Protein AF-R7J1H2-F1 (afdb_monomer_lite)

Structure (mmCIF, N/CA/C/O backbone):
data_AF-R7J1H2-F1
#
_entry.id   AF-R7J1H2-F1
#
loop_
_atom_site.group_PDB
_atom_site.id
_atom_site.type_symbol
_atom_site.label_atom_id
_atom_site.label_alt_id
_atom_site.label_comp_id
_atom_site.label_asym_id
_atom_site.label_entity_id
_atom_site.label_seq_id
_atom_site.pdbx_PDB_ins_code
_atom_site.Cartn_x
_atom_site.Cartn_y
_atom_site.Cartn_z
_atom_site.occupancy
_atom_site.B_iso_or_equiv
_atom_site.auth_seq_id
_atom_site.auth_comp_id
_atom_site.auth_asym_id
_atom_site.auth_atom_id
_atom_site.pdbx_PDB_model_num
ATOM 1 N N . MET A 1 1 ? 24.295 -11.302 -12.442 1.00 68.94 1 MET A N 1
ATOM 2 C CA . MET A 1 1 ? 23.124 -10.658 -11.834 1.00 68.94 1 MET A CA 1
ATOM 3 C C . MET A 1 1 ? 22.981 -9.308 -12.504 1.00 68.94 1 MET A C 1
ATOM 5 O O . MET A 1 1 ? 23.974 -8.588 -12.534 1.00 68.94 1 MET A O 1
ATOM 9 N N . THR A 1 2 ? 21.852 -9.037 -13.149 1.00 89.00 2 THR A N 1
ATOM 10 C CA . THR A 1 2 ? 21.584 -7.771 -13.850 1.00 89.00 2 THR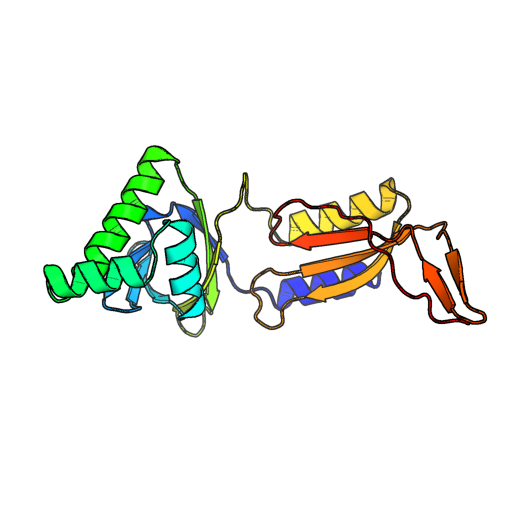 A CA 1
ATOM 11 C C . THR A 1 2 ? 21.285 -6.650 -12.849 1.00 89.00 2 THR A C 1
ATOM 13 O O . THR A 1 2 ? 20.946 -6.919 -11.694 1.00 89.00 2 THR A O 1
ATOM 16 N N . ASP A 1 3 ? 21.379 -5.388 -13.275 1.00 91.88 3 ASP A N 1
ATOM 17 C CA . ASP A 1 3 ? 21.033 -4.241 -12.418 1.00 91.88 3 ASP A CA 1
ATOM 18 C C . ASP A 1 3 ? 19.571 -4.290 -11.958 1.00 91.88 3 ASP A C 1
ATOM 20 O O . ASP A 1 3 ? 19.261 -3.967 -10.808 1.00 91.88 3 ASP A O 1
ATOM 24 N N . PHE A 1 4 ? 18.684 -4.783 -12.826 1.00 93.69 4 PHE A N 1
ATOM 25 C CA . PHE A 1 4 ? 17.293 -5.049 -12.482 1.00 93.69 4 PHE A CA 1
ATOM 26 C C . PHE A 1 4 ? 17.170 -6.078 -11.351 1.00 93.69 4 PHE A C 1
ATOM 28 O O . PHE A 1 4 ? 16.481 -5.821 -10.366 1.00 93.69 4 PHE A O 1
ATOM 35 N N . GLU A 1 5 ? 17.864 -7.218 -11.449 1.00 94.00 5 GLU A N 1
ATOM 36 C CA . GLU A 1 5 ? 17.838 -8.266 -10.419 1.00 94.00 5 GLU A CA 1
ATOM 37 C C . GLU A 1 5 ? 18.369 -7.759 -9.070 1.00 94.00 5 GLU A C 1
ATOM 39 O O . GLU A 1 5 ? 17.803 -8.088 -8.024 1.00 94.00 5 GLU A O 1
ATOM 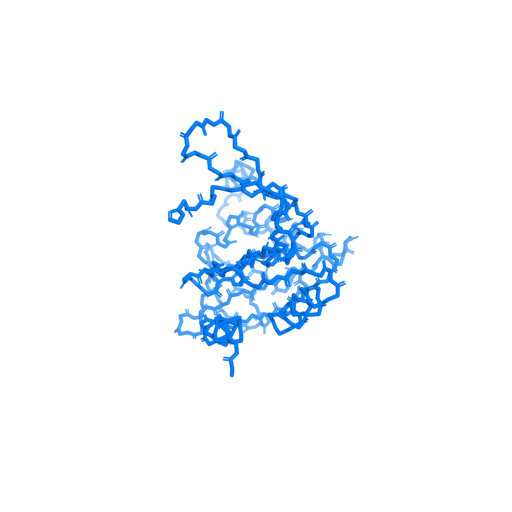44 N N . ILE A 1 6 ? 19.414 -6.921 -9.085 1.00 93.62 6 ILE A N 1
ATOM 45 C CA . ILE A 1 6 ? 19.959 -6.278 -7.880 1.00 93.62 6 ILE A CA 1
ATOM 46 C C . ILE A 1 6 ? 18.904 -5.384 -7.222 1.00 93.62 6 ILE A C 1
ATOM 48 O O . ILE A 1 6 ? 18.654 -5.515 -6.021 1.00 93.62 6 ILE A O 1
ATOM 52 N N . GLN A 1 7 ? 18.264 -4.492 -7.983 1.00 92.94 7 GLN A N 1
ATOM 53 C CA . GLN A 1 7 ? 17.275 -3.562 -7.429 1.00 92.94 7 GLN A CA 1
ATOM 54 C C . GLN A 1 7 ? 15.991 -4.281 -6.991 1.00 92.94 7 GLN A C 1
ATOM 56 O O . GLN A 1 7 ? 15.455 -3.980 -5.924 1.00 92.94 7 GLN A O 1
ATOM 61 N N . ALA A 1 8 ? 15.552 -5.299 -7.735 1.00 92.38 8 ALA A N 1
ATOM 62 C CA . ALA A 1 8 ? 14.432 -6.149 -7.345 1.00 92.38 8 ALA A CA 1
ATOM 63 C C . ALA A 1 8 ? 14.710 -6.870 -6.016 1.00 92.38 8 ALA A C 1
ATOM 65 O O . ALA A 1 8 ? 13.855 -6.890 -5.129 1.00 92.38 8 ALA A O 1
ATOM 66 N N . GLN A 1 9 ? 15.918 -7.414 -5.829 1.00 92.12 9 GLN A N 1
ATOM 67 C CA . GLN A 1 9 ? 16.305 -8.054 -4.571 1.00 92.12 9 GLN A CA 1
ATOM 68 C C . GLN A 1 9 ? 16.317 -7.065 -3.397 1.00 92.12 9 GLN A C 1
ATOM 70 O O . GLN A 1 9 ? 15.761 -7.357 -2.338 1.00 92.12 9 GLN A O 1
ATOM 75 N N . GLN A 1 10 ? 16.870 -5.867 -3.591 1.00 90.69 10 GLN A N 1
ATOM 76 C CA . GLN A 1 10 ? 16.860 -4.823 -2.561 1.00 90.69 10 GLN A CA 1
ATOM 77 C C . GLN A 1 10 ? 15.434 -4.396 -2.183 1.00 90.69 10 GLN A C 1
ATOM 79 O O . GLN A 1 10 ? 15.138 -4.198 -1.003 1.00 90.69 10 GLN A O 1
ATOM 84 N N . ALA A 1 11 ? 14.532 -4.280 -3.161 1.00 89.56 11 ALA A N 1
ATOM 85 C CA . ALA A 1 11 ? 13.130 -3.959 -2.914 1.00 89.56 11 ALA A CA 1
ATOM 86 C C . ALA A 1 11 ? 12.423 -5.061 -2.106 1.00 89.56 11 ALA A C 1
ATOM 88 O O . ALA A 1 11 ? 11.674 -4.756 -1.172 1.00 89.56 11 ALA A O 1
ATOM 89 N N . ARG A 1 12 ? 12.697 -6.340 -2.402 1.00 88.75 12 ARG A N 1
ATOM 90 C CA . ARG A 1 12 ? 12.170 -7.483 -1.633 1.00 88.75 12 ARG A CA 1
ATOM 91 C C . ARG A 1 12 ? 12.605 -7.431 -0.172 1.00 88.75 12 ARG A C 1
ATOM 93 O O . ARG A 1 12 ? 11.771 -7.562 0.716 1.00 88.75 12 ARG A O 1
ATOM 100 N N . GLU A 1 13 ? 13.885 -7.178 0.086 1.00 89.25 13 GLU A N 1
ATOM 101 C CA . GLU A 1 13 ? 14.438 -7.136 1.448 1.00 89.25 13 GLU A CA 1
ATOM 102 C C . GLU A 1 13 ? 13.879 -5.986 2.294 1.00 89.25 13 GLU A C 1
ATOM 104 O O . GLU A 1 13 ? 13.751 -6.109 3.512 1.00 89.25 13 GLU A O 1
ATOM 109 N N . ARG A 1 14 ? 13.524 -4.866 1.657 1.00 88.06 14 ARG A N 1
ATOM 110 C CA . ARG A 1 14 ? 12.936 -3.694 2.328 1.00 88.06 14 ARG A CA 1
ATOM 111 C C . ARG A 1 14 ? 11.428 -3.796 2.523 1.00 88.06 14 ARG A C 1
ATOM 113 O O . ARG A 1 14 ? 10.841 -2.967 3.219 1.00 88.06 14 ARG A O 1
ATOM 120 N N . THR A 1 15 ? 10.789 -4.765 1.881 1.00 87.94 15 THR A N 1
ATOM 121 C CA . THR A 1 15 ? 9.337 -4.873 1.886 1.00 87.94 15 THR A CA 1
ATOM 122 C C . THR A 1 15 ? 8.824 -5.290 3.249 1.00 87.94 15 THR A C 1
ATOM 124 O O . THR A 1 15 ? 9.275 -6.269 3.842 1.00 87.94 15 THR A O 1
ATOM 127 N N . LEU A 1 16 ? 7.832 -4.549 3.738 1.00 90.56 16 LEU A N 1
ATOM 128 C CA . LEU A 1 16 ? 7.183 -4.889 4.988 1.00 90.56 16 LEU A CA 1
ATOM 129 C C . LEU A 1 16 ? 6.242 -6.094 4.821 1.00 90.56 16 LEU A C 1
ATOM 131 O O . LEU A 1 16 ? 5.654 -6.296 3.748 1.00 90.56 16 LEU A O 1
ATOM 135 N N . PRO A 1 17 ? 6.054 -6.885 5.894 1.00 91.19 17 PRO A N 1
ATOM 136 C CA . PRO A 1 17 ? 5.034 -7.918 5.940 1.00 91.19 17 PRO A CA 1
ATOM 137 C C . PRO A 1 17 ? 3.672 -7.375 5.519 1.00 91.19 17 PRO A C 1
ATOM 139 O O . PRO A 1 17 ? 3.234 -6.310 5.963 1.00 91.19 17 PRO A O 1
ATOM 142 N N . HIS A 1 18 ? 2.990 -8.136 4.674 1.00 91.00 18 HIS A N 1
ATOM 143 C CA . HIS A 1 18 ? 1.686 -7.765 4.159 1.00 91.00 18 HIS A CA 1
ATOM 144 C C . HIS A 1 18 ? 0.782 -8.982 4.018 1.00 91.00 18 HIS A C 1
ATOM 146 O O . HIS A 1 18 ? 1.245 -10.119 3.908 1.00 91.00 18 HIS A O 1
ATOM 152 N N . LYS A 1 19 ? -0.528 -8.740 4.053 1.00 90.50 19 LYS A N 1
ATOM 153 C CA . LYS A 1 19 ? -1.540 -9.789 3.943 1.00 90.50 19 LYS A CA 1
ATOM 154 C C . LYS A 1 19 ? -2.802 -9.241 3.294 1.00 90.50 19 LYS A C 1
ATOM 156 O O . LYS A 1 19 ? -3.237 -8.139 3.620 1.00 90.50 19 LYS A O 1
ATOM 161 N N . THR A 1 20 ? -3.408 -10.038 2.423 1.00 91.38 20 THR A N 1
ATOM 162 C CA . THR A 1 20 ? -4.752 -9.778 1.904 1.00 91.38 20 THR A CA 1
ATOM 163 C C . THR A 1 20 ? -5.789 -10.282 2.903 1.00 91.38 20 THR A C 1
ATOM 165 O O . THR A 1 20 ? -5.709 -11.421 3.370 1.00 91.38 20 THR A O 1
ATOM 168 N N . ILE A 1 21 ? -6.750 -9.433 3.253 1.00 92.81 21 ILE A N 1
ATOM 1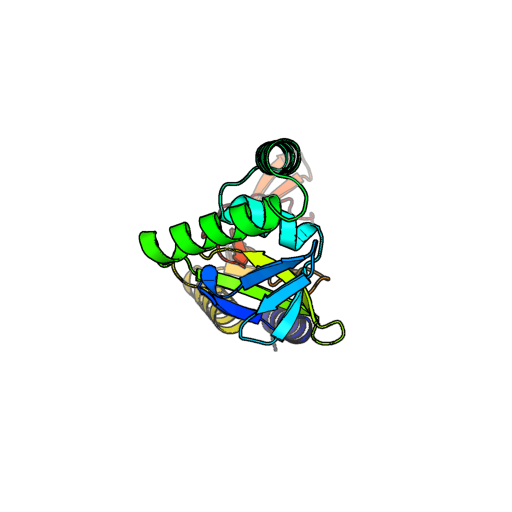69 C CA . ILE A 1 21 ? -7.852 -9.740 4.169 1.00 92.81 21 ILE A CA 1
ATOM 170 C C . ILE A 1 21 ? -9.164 -9.210 3.590 1.00 92.81 21 ILE A C 1
ATOM 172 O O . ILE A 1 21 ? -9.162 -8.262 2.805 1.00 92.81 21 ILE A O 1
ATOM 176 N N . THR A 1 22 ? -10.294 -9.769 4.017 1.00 92.12 22 THR A N 1
ATOM 177 C CA . THR A 1 22 ? -11.587 -9.114 3.799 1.00 92.12 22 THR A CA 1
ATOM 178 C C . THR A 1 22 ? -11.700 -7.907 4.730 1.00 92.12 22 THR A C 1
ATOM 180 O O . THR A 1 22 ? -11.221 -7.929 5.866 1.00 92.12 22 THR A O 1
ATOM 183 N N . LEU A 1 23 ? -12.292 -6.826 4.231 1.00 91.12 23 LEU A N 1
ATOM 184 C CA . LEU A 1 23 ? -12.313 -5.522 4.898 1.00 91.12 23 LEU A CA 1
ATOM 185 C C . LEU A 1 23 ? -12.963 -5.546 6.299 1.00 91.12 23 LEU A C 1
ATOM 187 O O . LEU A 1 23 ? -12.538 -4.822 7.193 1.00 91.12 23 LEU A O 1
ATOM 191 N N . ASP A 1 24 ? -13.949 -6.412 6.514 1.00 90.81 24 ASP A N 1
ATOM 192 C CA . ASP A 1 24 ? -14.675 -6.619 7.774 1.00 90.81 24 ASP A CA 1
ATOM 193 C C . ASP A 1 24 ? -13.825 -7.234 8.892 1.00 90.81 24 ASP A C 1
ATOM 195 O O . ASP A 1 24 ? -14.195 -7.134 10.063 1.00 90.81 24 ASP A O 1
ATOM 199 N N . ARG A 1 25 ? -12.678 -7.834 8.551 1.00 94.12 25 ARG A N 1
ATOM 200 C CA . ARG A 1 25 ? -11.736 -8.391 9.534 1.00 94.12 25 ARG A CA 1
ATOM 201 C C . ARG A 1 25 ? -10.936 -7.318 10.258 1.00 94.12 25 ARG A C 1
ATOM 203 O O . ARG A 1 25 ? -10.318 -7.630 11.266 1.00 94.12 25 ARG A O 1
ATOM 210 N N . LEU A 1 26 ? -10.933 -6.084 9.751 1.00 94.81 26 LEU A N 1
ATOM 211 C CA . LEU A 1 26 ? -10.268 -4.948 10.375 1.00 94.81 26 LEU A CA 1
ATOM 212 C C . LEU A 1 26 ? -11.306 -4.076 11.090 1.00 94.81 26 LEU A C 1
ATOM 214 O O . LEU A 1 26 ? -11.952 -3.224 10.477 1.00 94.81 26 LEU A O 1
ATOM 218 N N . ARG A 1 27 ? -11.472 -4.288 12.396 1.00 94.56 27 ARG A N 1
ATOM 219 C CA . ARG A 1 27 ? -12.512 -3.633 13.198 1.00 94.56 27 ARG A CA 1
ATOM 220 C C . ARG A 1 27 ? -11.926 -2.594 14.134 1.00 94.56 27 ARG A C 1
ATOM 222 O O . ARG A 1 27 ? -11.064 -2.912 14.940 1.00 94.56 27 ARG A O 1
ATOM 229 N N . GLN A 1 28 ? -12.433 -1.371 14.093 1.00 95.06 28 GLN A N 1
ATOM 230 C CA . GLN A 1 28 ? -12.030 -0.331 15.034 1.00 95.06 28 GLN A CA 1
ATOM 231 C C . GLN A 1 28 ? -12.552 -0.666 16.437 1.00 95.06 28 GLN A C 1
ATOM 233 O O . GLN A 1 28 ? -13.750 -0.920 16.600 1.00 95.06 28 GLN A O 1
ATOM 238 N N . ILE A 1 29 ? -11.654 -0.660 17.423 1.00 92.88 29 ILE A N 1
ATOM 239 C CA . ILE A 1 29 ? -11.976 -0.791 18.850 1.00 92.88 29 ILE A CA 1
ATOM 240 C C . ILE A 1 29 ? -12.119 0.608 19.454 1.00 92.88 29 ILE A C 1
ATOM 242 O O . ILE A 1 29 ? -13.150 0.923 20.039 1.00 92.88 29 ILE A O 1
ATOM 246 N N . ASP A 1 30 ? -11.094 1.444 19.281 1.00 88.44 30 ASP A N 1
ATOM 247 C CA . ASP A 1 30 ? -11.022 2.810 19.809 1.00 88.44 30 ASP A CA 1
ATOM 248 C C . ASP A 1 30 ? -10.008 3.625 18.998 1.00 88.44 30 ASP A C 1
ATOM 250 O O . ASP A 1 30 ? -9.032 3.052 18.539 1.00 88.44 30 ASP A O 1
ATOM 254 N N . ASP A 1 31 ? -10.214 4.932 18.812 1.00 88.62 31 ASP A N 1
ATOM 255 C CA . ASP A 1 31 ? -9.345 5.853 18.050 1.00 88.62 31 ASP A CA 1
ATOM 256 C C . ASP A 1 31 ? -8.593 5.178 16.879 1.00 88.62 31 ASP A C 1
ATOM 258 O O . ASP A 1 31 ? -9.177 4.921 15.826 1.00 88.62 31 ASP A O 1
ATOM 262 N N . ARG A 1 32 ? -7.308 4.840 17.058 1.00 91.81 32 ARG A N 1
ATOM 263 C CA . ARG A 1 32 ? -6.469 4.154 16.059 1.00 91.81 32 ARG A CA 1
ATOM 264 C C . ARG A 1 32 ? -6.146 2.698 16.397 1.00 91.81 32 ARG A C 1
ATOM 266 O O . ARG A 1 32 ? -5.346 2.094 15.687 1.00 91.81 32 ARG A O 1
ATOM 273 N N . LEU A 1 33 ? -6.738 2.146 17.447 1.00 95.25 33 LEU A N 1
ATOM 274 C CA . LEU A 1 33 ? -6.670 0.748 17.852 1.00 95.25 33 LEU A CA 1
ATOM 275 C C . LEU A 1 33 ? -7.741 -0.077 17.127 1.00 95.25 33 LEU A C 1
ATOM 277 O O . LEU A 1 33 ? -8.932 0.246 17.139 1.00 95.25 33 LEU A O 1
ATOM 281 N N . PHE A 1 34 ? -7.301 -1.162 16.506 1.00 96.31 34 PHE A N 1
ATOM 282 C CA . PHE A 1 34 ? -8.123 -2.058 15.712 1.00 96.31 34 PHE A CA 1
ATOM 283 C C . PHE A 1 34 ? -7.888 -3.507 16.125 1.00 96.31 34 PHE A C 1
ATOM 285 O O . PHE A 1 34 ? -6.765 -3.896 16.427 1.00 96.31 34 PHE A O 1
ATOM 292 N N . ASP A 1 35 ? -8.948 -4.302 16.067 1.00 95.31 35 ASP A N 1
ATOM 293 C CA . ASP A 1 35 ? -8.880 -5.753 16.056 1.00 95.31 35 ASP A CA 1
ATOM 294 C C . ASP A 1 35 ? -8.661 -6.225 14.617 1.00 95.31 35 ASP A C 1
ATOM 296 O O . ASP A 1 35 ? -9.412 -5.856 13.705 1.00 95.31 35 ASP A O 1
ATOM 300 N N . LEU A 1 36 ? -7.634 -7.045 14.426 1.00 94.12 36 LEU A N 1
ATOM 301 C CA . LEU A 1 36 ? -7.400 -7.800 13.209 1.00 94.12 36 LEU A CA 1
ATOM 302 C C . LEU A 1 36 ? -7.270 -9.278 13.574 1.00 94.12 36 LEU A C 1
ATOM 304 O O . LEU A 1 36 ? -6.213 -9.720 14.016 1.00 94.12 36 LEU A O 1
ATOM 308 N N . ASP A 1 37 ? -8.335 -10.050 13.362 1.00 89.06 37 ASP A N 1
ATOM 309 C CA . ASP A 1 37 ? -8.371 -11.491 13.658 1.00 89.06 37 ASP A CA 1
ATOM 310 C C . ASP A 1 37 ? -8.065 -11.862 15.121 1.00 89.06 37 ASP A C 1
ATOM 312 O O . ASP A 1 37 ? -7.414 -12.876 15.386 1.00 89.06 37 ASP A O 1
ATOM 316 N N . GLY A 1 38 ? -8.516 -11.058 16.086 1.00 90.19 38 GLY A N 1
ATOM 317 C CA . GLY A 1 38 ? -8.198 -11.250 17.504 1.00 90.19 38 GLY A CA 1
ATOM 318 C C . GLY A 1 38 ? -6.838 -10.680 17.916 1.00 90.19 38 GLY A C 1
ATOM 319 O O . GLY A 1 38 ? -6.389 -10.935 19.035 1.00 90.19 38 GLY A O 1
ATOM 320 N N . MET A 1 39 ? -6.154 -9.957 17.023 1.00 91.75 39 MET A N 1
ATOM 321 C CA . MET A 1 39 ? -4.903 -9.265 17.313 1.00 91.75 39 MET A CA 1
ATOM 322 C C . MET A 1 39 ? -5.102 -7.753 17.303 1.00 91.75 39 MET A C 1
ATOM 324 O O . MET A 1 39 ? -5.430 -7.162 16.275 1.00 91.75 39 MET A O 1
ATOM 328 N N . ASP A 1 40 ? -4.772 -7.129 18.429 1.00 95.19 40 ASP A N 1
ATOM 329 C CA . ASP A 1 40 ? -4.724 -5.679 18.553 1.00 95.19 40 ASP A CA 1
ATOM 330 C C . ASP A 1 40 ? -3.597 -5.096 17.690 1.00 95.19 40 ASP A C 1
ATOM 332 O O . ASP A 1 40 ? -2.409 -5.404 17.867 1.00 95.19 40 ASP A O 1
ATOM 336 N N . VAL A 1 41 ? -3.978 -4.220 16.764 1.00 95.38 41 VAL A N 1
ATOM 337 C CA . VAL A 1 41 ? -3.085 -3.476 15.875 1.00 95.38 41 VAL A CA 1
ATOM 338 C C . VAL A 1 41 ? -3.409 -1.993 15.918 1.00 95.38 41 VAL A C 1
ATOM 340 O O . VAL A 1 41 ? -4.556 -1.585 16.079 1.00 95.38 41 VAL A O 1
ATOM 343 N N . THR A 1 42 ? -2.390 -1.156 15.750 1.00 96.81 42 THR A N 1
ATOM 344 C CA . THR A 1 42 ? -2.591 0.293 15.609 1.00 96.81 42 THR A CA 1
ATOM 345 C C . THR A 1 42 ? -2.536 0.690 14.141 1.00 96.81 42 THR A C 1
ATOM 347 O O . THR A 1 42 ? -1.725 0.157 13.391 1.00 96.81 42 THR A O 1
ATOM 350 N N . LEU A 1 43 ? -3.347 1.651 13.706 1.00 95.69 43 LEU A N 1
ATOM 351 C CA . LEU A 1 43 ? -3.211 2.267 12.385 1.00 95.69 43 LEU A CA 1
ATOM 352 C C . LEU A 1 43 ? -2.432 3.582 12.476 1.00 95.69 43 LEU A C 1
ATOM 354 O O . LEU A 1 43 ? -2.647 4.423 13.360 1.00 95.69 43 LEU A O 1
ATOM 358 N N . THR A 1 44 ? -1.536 3.807 11.516 1.00 95.00 44 THR A N 1
ATOM 359 C CA . THR A 1 44 ? -0.998 5.155 11.300 1.00 95.00 44 THR A CA 1
ATOM 360 C C . THR A 1 44 ? -2.114 6.090 10.816 1.00 95.00 44 THR A C 1
ATOM 362 O O . THR A 1 44 ? -3.092 5.630 10.221 1.00 95.00 44 THR A O 1
ATOM 365 N N . PRO A 1 45 ? -1.983 7.417 11.001 1.00 92.69 45 PRO A N 1
ATOM 366 C CA . PRO A 1 45 ? -2.946 8.368 10.445 1.00 92.69 45 PRO A CA 1
ATOM 367 C C . PRO A 1 45 ? -3.141 8.197 8.929 1.00 92.69 45 PRO A C 1
ATOM 369 O O . PRO A 1 45 ? -4.270 8.196 8.448 1.00 92.69 45 PRO A O 1
ATOM 372 N N . GLY A 1 46 ? -2.053 7.948 8.188 1.00 91.00 46 GLY A N 1
ATOM 373 C CA . GLY A 1 46 ? -2.113 7.696 6.747 1.00 91.00 46 GLY A CA 1
ATOM 374 C C . GLY A 1 46 ? -2.880 6.420 6.386 1.00 91.00 46 GLY A C 1
ATOM 375 O O . GLY A 1 46 ? -3.695 6.440 5.465 1.00 91.00 46 GLY A O 1
ATOM 376 N N . ALA A 1 47 ? -2.685 5.324 7.128 1.00 92.12 47 ALA A N 1
ATOM 377 C CA . ALA A 1 47 ? -3.464 4.100 6.937 1.00 92.12 47 ALA A CA 1
ATOM 378 C C . ALA A 1 47 ? -4.951 4.317 7.266 1.00 92.12 47 ALA A C 1
ATOM 380 O O . ALA A 1 47 ? -5.823 3.854 6.534 1.00 92.12 47 ALA A O 1
ATOM 381 N N . MET A 1 48 ? -5.249 5.080 8.319 1.00 92.50 48 MET A N 1
ATOM 382 C CA . MET A 1 48 ? -6.614 5.422 8.729 1.00 92.50 48 MET A CA 1
ATOM 383 C C . MET A 1 48 ? -7.361 6.249 7.670 1.00 92.50 48 MET A C 1
ATOM 385 O O . MET A 1 48 ? -8.548 6.021 7.418 1.00 92.50 48 MET A O 1
ATOM 389 N N . ASP A 1 49 ? -6.668 7.191 7.026 1.00 91.12 49 ASP A N 1
ATOM 390 C CA . ASP A 1 49 ? -7.211 7.989 5.922 1.00 91.12 49 ASP A CA 1
ATOM 391 C C . ASP A 1 49 ? -7.451 7.151 4.662 1.00 91.12 49 ASP A C 1
ATOM 393 O O . ASP A 1 49 ? -8.475 7.313 3.989 1.00 91.12 49 ASP A O 1
ATOM 397 N N . ARG A 1 50 ? -6.546 6.214 4.355 1.00 90.25 50 ARG A N 1
ATOM 398 C CA . ARG A 1 50 ? -6.756 5.256 3.264 1.00 90.25 50 ARG A CA 1
ATOM 399 C C . ARG A 1 50 ? -7.953 4.359 3.549 1.00 90.25 50 ARG A C 1
ATOM 401 O O . ARG A 1 50 ? -8.797 4.218 2.676 1.00 90.25 50 ARG A O 1
ATOM 408 N N . LEU A 1 51 ? -8.102 3.855 4.777 1.00 92.44 51 LEU A N 1
ATOM 409 C CA . LEU A 1 51 ? -9.270 3.057 5.170 1.00 92.44 51 LEU A CA 1
ATOM 410 C C . LEU A 1 51 ? -10.563 3.833 4.948 1.00 92.44 51 LEU A C 1
ATOM 412 O O . LEU A 1 51 ? -11.477 3.314 4.320 1.00 92.44 51 LEU A O 1
ATOM 416 N N . ASN A 1 52 ? -10.609 5.086 5.404 1.00 92.12 52 ASN A N 1
ATOM 417 C CA . ASN A 1 52 ? -11.735 5.994 5.180 1.00 92.12 52 ASN A CA 1
ATOM 418 C C . ASN A 1 52 ? -12.076 6.156 3.697 1.00 92.12 52 ASN A C 1
ATOM 420 O O . ASN A 1 52 ? -13.241 6.076 3.313 1.00 92.12 52 ASN A O 1
ATOM 424 N N . THR A 1 53 ? -11.053 6.342 2.866 1.00 90.25 53 THR A N 1
ATOM 425 C CA . THR A 1 53 ? -11.216 6.457 1.414 1.00 90.25 53 THR A CA 1
ATOM 426 C C . THR A 1 53 ? -11.788 5.168 0.829 1.00 90.25 53 THR A C 1
ATOM 428 O O . THR A 1 53 ? -12.745 5.214 0.059 1.00 90.25 53 THR A O 1
ATOM 431 N N . GLU A 1 54 ? -11.268 4.013 1.247 1.00 87.81 54 GLU A N 1
ATOM 432 C CA . GLU A 1 54 ? -11.731 2.712 0.771 1.00 87.81 54 GLU A CA 1
ATOM 433 C C . GLU A 1 54 ? -13.189 2.440 1.147 1.00 87.81 54 GLU A C 1
ATOM 435 O O . GLU A 1 54 ? -13.960 1.947 0.321 1.00 87.81 54 GLU A O 1
ATOM 440 N N . ILE A 1 55 ? -13.599 2.798 2.362 1.00 90.25 55 ILE A N 1
ATOM 441 C CA . ILE A 1 55 ? -14.981 2.617 2.824 1.00 90.25 55 ILE A CA 1
ATOM 442 C C . ILE A 1 55 ? -15.925 3.748 2.385 1.00 90.25 55 ILE A C 1
ATOM 444 O O . ILE A 1 55 ? -17.123 3.688 2.660 1.00 90.25 55 ILE A O 1
ATOM 448 N N . GLY A 1 56 ? -15.411 4.748 1.662 1.00 88.94 56 GLY A N 1
ATOM 449 C CA . GLY A 1 56 ? -16.191 5.857 1.114 1.00 88.94 56 GLY A CA 1
ATOM 450 C C . GLY A 1 56 ? -16.699 6.841 2.168 1.00 88.94 56 GLY A C 1
ATOM 451 O O . GLY A 1 56 ? -17.773 7.412 1.991 1.00 88.94 56 GLY A O 1
ATOM 452 N N . ILE A 1 57 ? -15.956 7.024 3.263 1.00 89.94 57 ILE A N 1
ATOM 453 C CA . ILE A 1 57 ? -16.316 7.929 4.356 1.00 89.94 57 ILE A CA 1
ATOM 454 C C . ILE A 1 57 ? -15.368 9.129 4.386 1.00 89.94 57 ILE A C 1
ATOM 456 O O . ILE A 1 57 ? -14.145 8.985 4.406 1.00 89.94 57 ILE A O 1
ATOM 460 N N . SER A 1 58 ? -15.927 10.334 4.462 1.00 88.62 58 SER A N 1
ATOM 461 C CA . SER A 1 58 ? -15.160 11.555 4.697 1.00 88.62 58 SER A CA 1
ATOM 462 C C . SER A 1 58 ? -14.964 11.830 6.193 1.00 88.62 58 SER A C 1
ATOM 464 O O . SER A 1 58 ? -15.772 11.457 7.047 1.00 88.62 58 SER A O 1
ATOM 466 N N . ARG A 1 59 ? -13.919 12.595 6.531 1.00 84.56 59 ARG A N 1
ATOM 467 C CA . ARG A 1 59 ? -13.715 13.086 7.906 1.00 84.56 59 ARG A CA 1
ATOM 468 C C . ARG A 1 59 ? -14.896 13.929 8.412 1.00 84.56 59 ARG A C 1
ATOM 470 O O . ARG A 1 59 ? -15.217 13.872 9.593 1.00 84.56 59 ARG A O 1
ATOM 477 N N . SER A 1 60 ? -15.565 14.687 7.534 1.00 86.94 60 SER A N 1
ATOM 478 C CA . SER A 1 60 ? -16.736 15.485 7.921 1.00 86.94 60 SER A CA 1
ATOM 479 C C . SER A 1 60 ? -17.917 14.610 8.337 1.00 86.94 60 SER A C 1
ATOM 481 O O . SER A 1 60 ? -18.561 14.918 9.336 1.00 86.94 60 SER A O 1
ATOM 483 N N . GLN A 1 61 ? -18.161 13.495 7.640 1.00 87.44 61 GLN A N 1
ATOM 484 C CA . GLN A 1 61 ? -19.203 12.535 8.011 1.00 87.44 61 GLN A CA 1
ATOM 485 C C . GLN A 1 61 ? -18.927 11.915 9.385 1.00 87.44 61 GLN A C 1
ATOM 487 O O . GLN A 1 61 ? -19.827 11.879 10.220 1.00 87.44 61 GLN A O 1
ATOM 492 N N . LEU A 1 62 ? -17.681 11.511 9.659 1.00 86.44 62 LEU A N 1
ATOM 493 C CA . LEU A 1 62 ? -17.296 10.974 10.973 1.00 86.44 62 LEU A CA 1
ATOM 494 C C . LEU A 1 62 ? -17.497 11.996 12.096 1.00 86.44 62 LEU A C 1
ATOM 496 O O . LEU A 1 62 ? -18.046 11.659 13.142 1.00 86.44 62 LEU A O 1
ATOM 500 N N . ASN A 1 63 ? -17.112 13.254 11.866 1.00 85.44 63 ASN A N 1
ATOM 501 C CA . ASN A 1 63 ? -17.288 14.317 12.855 1.00 85.44 63 ASN A CA 1
ATOM 502 C C . ASN A 1 63 ? -18.767 14.578 13.163 1.00 85.44 63 ASN A C 1
ATOM 504 O O . ASN A 1 63 ? -19.119 14.740 14.329 1.00 85.44 63 ASN A O 1
ATOM 508 N N . VAL A 1 64 ? -19.631 14.589 12.143 1.00 88.44 64 VAL A N 1
ATOM 509 C CA . VAL A 1 64 ? -21.083 14.747 12.330 1.00 88.44 64 VAL A CA 1
ATOM 510 C C . VAL A 1 64 ? -21.654 13.587 13.144 1.00 88.44 64 VAL A C 1
ATOM 512 O O . VAL A 1 64 ? -22.407 13.823 14.084 1.00 88.44 64 VAL A O 1
ATOM 515 N N . VAL A 1 65 ? -21.263 12.346 12.836 1.00 87.31 65 VAL A N 1
ATOM 516 C CA . VAL A 1 65 ? -21.699 11.159 13.590 1.00 87.31 65 VAL A CA 1
ATOM 517 C C . VAL A 1 65 ? -21.259 11.247 15.051 1.00 87.31 65 VAL A C 1
ATOM 519 O O . VAL A 1 65 ? -22.079 11.064 15.949 1.00 87.31 65 VAL A O 1
ATOM 522 N N . LYS A 1 66 ? -19.996 11.601 15.304 1.00 87.31 66 LYS A N 1
ATOM 523 C CA . LYS A 1 66 ? -19.473 11.768 16.664 1.00 87.31 66 LYS A CA 1
ATOM 524 C C . LYS A 1 66 ? -20.217 12.859 17.440 1.00 87.31 66 LYS A C 1
ATOM 526 O O . LYS A 1 66 ? -20.580 12.657 18.593 1.00 87.31 66 LYS A O 1
ATOM 531 N N . GLN A 1 67 ? -20.491 14.002 16.809 1.00 87.00 67 GLN A N 1
ATOM 532 C CA . GLN A 1 67 ? -21.235 15.101 17.438 1.00 87.00 67 GLN A CA 1
ATOM 533 C C . GLN A 1 67 ? -22.695 14.738 17.731 1.00 87.00 67 GLN A C 1
ATOM 535 O O . GLN A 1 67 ? -23.232 15.155 18.753 1.00 87.00 67 GLN A O 1
ATOM 540 N N . ALA A 1 68 ? -23.338 13.974 16.847 1.00 87.56 68 ALA A N 1
ATOM 541 C CA . ALA A 1 68 ? -24.745 13.613 16.983 1.00 87.56 68 ALA A CA 1
ATOM 542 C C . ALA A 1 68 ? -24.985 12.444 17.950 1.00 87.56 68 ALA A C 1
ATOM 544 O O . ALA A 1 68 ? -26.047 12.367 18.562 1.00 87.56 68 ALA A O 1
ATOM 545 N N . SER A 1 69 ? -24.037 11.510 18.055 1.00 85.62 69 SER A N 1
ATOM 546 C CA . SER A 1 69 ? -24.246 10.215 18.720 1.00 85.62 69 SER A CA 1
ATOM 547 C C . SER A 1 69 ? -23.270 9.925 19.863 1.00 85.62 69 SER A C 1
ATOM 549 O O . SER A 1 69 ? -23.396 8.885 20.506 1.00 85.62 69 SER A O 1
ATOM 551 N N . GLY A 1 70 ? -22.354 10.848 20.162 1.00 85.50 70 GLY A N 1
ATOM 552 C CA . GLY A 1 70 ? -21.413 10.736 21.273 1.00 85.50 70 GLY A CA 1
ATOM 553 C C . GLY A 1 70 ? -20.162 9.921 20.944 1.00 85.50 70 GLY A C 1
ATOM 554 O O . GLY A 1 70 ? -19.894 9.564 19.792 1.00 85.50 70 GLY A O 1
ATOM 555 N N . ASP A 1 71 ? -19.365 9.658 21.977 1.00 83.19 71 ASP A N 1
ATOM 556 C CA . ASP A 1 71 ? -18.072 8.989 21.842 1.00 83.19 71 ASP A CA 1
ATOM 557 C C . ASP A 1 71 ? -18.212 7.543 21.335 1.00 83.19 71 ASP A C 1
ATOM 559 O O . ASP A 1 71 ? -19.110 6.801 21.734 1.00 83.19 71 ASP A O 1
ATOM 563 N N . GLY A 1 72 ? -17.323 7.149 20.418 1.00 82.19 72 GLY A N 1
ATOM 564 C CA . GLY A 1 72 ? -17.303 5.822 19.792 1.00 82.19 72 GLY A CA 1
ATOM 565 C C . GLY A 1 72 ? -18.315 5.621 18.656 1.00 82.19 72 GLY A C 1
ATOM 566 O O . GLY A 1 72 ? -18.278 4.597 17.969 1.00 82.19 72 GLY A O 1
ATOM 567 N N . ALA A 1 73 ? -19.210 6.582 18.402 1.00 86.38 73 ALA A N 1
ATOM 568 C CA . ALA A 1 73 ? -20.179 6.478 17.311 1.00 86.38 73 ALA A CA 1
ATOM 569 C C . ALA A 1 73 ? -19.519 6.456 15.922 1.00 86.38 73 ALA A C 1
ATOM 571 O O . ALA A 1 73 ? -19.989 5.771 15.013 1.00 86.38 73 ALA A O 1
ATOM 572 N N . ASP A 1 74 ? -18.406 7.165 15.762 1.00 88.06 74 ASP A N 1
ATOM 573 C CA . ASP A 1 74 ? -17.585 7.168 14.555 1.00 88.06 74 ASP A CA 1
ATOM 574 C C . ASP A 1 74 ? -16.932 5.802 14.295 1.00 88.06 74 ASP A C 1
ATOM 576 O O . ASP A 1 74 ? -16.944 5.332 13.155 1.00 88.06 74 ASP A O 1
ATOM 580 N N . ALA A 1 75 ? -16.449 5.124 15.343 1.00 90.69 75 ALA A N 1
ATOM 581 C CA . ALA A 1 75 ? -15.923 3.762 15.245 1.00 90.69 75 ALA A CA 1
ATOM 582 C C . ALA A 1 75 ? -17.010 2.760 14.827 1.00 90.69 75 ALA A C 1
ATOM 584 O O . ALA A 1 75 ? -16.813 1.966 13.904 1.00 90.69 75 ALA A O 1
ATOM 585 N N . ASN A 1 76 ? -18.196 2.844 15.436 1.00 90.81 76 ASN A N 1
ATOM 586 C CA . ASN A 1 76 ? -19.339 2.007 15.063 1.00 90.81 76 ASN A CA 1
ATOM 587 C C . ASN A 1 76 ? -19.775 2.239 13.611 1.00 90.81 76 ASN A C 1
ATOM 589 O O . ASN A 1 76 ? -20.012 1.280 12.874 1.00 90.81 76 ASN A O 1
ATOM 593 N N . PHE A 1 77 ? -19.838 3.499 13.177 1.00 91.50 77 PHE A N 1
ATOM 594 C CA . PHE A 1 77 ? -20.183 3.849 11.802 1.00 91.50 77 PHE A CA 1
ATOM 595 C C . PHE A 1 77 ? -19.145 3.330 10.801 1.00 91.50 77 PHE A C 1
ATOM 597 O O . PHE A 1 77 ? -19.511 2.744 9.780 1.00 91.50 77 PHE A O 1
ATOM 604 N N . ARG A 1 78 ? -17.851 3.463 11.117 1.00 93.25 78 ARG A N 1
ATOM 605 C CA . ARG A 1 78 ? -16.763 2.907 10.306 1.00 93.25 78 ARG A CA 1
ATOM 606 C C . ARG A 1 78 ? -16.887 1.393 10.159 1.00 93.25 78 ARG A C 1
ATOM 608 O O . ARG A 1 78 ? -16.852 0.887 9.039 1.00 93.25 78 ARG A O 1
ATOM 615 N N . ASN A 1 79 ? -17.076 0.688 11.272 1.00 93.38 79 ASN A N 1
ATOM 616 C CA . ASN A 1 79 ? -17.224 -0.767 11.295 1.00 93.38 79 ASN A CA 1
ATOM 617 C C . ASN A 1 79 ? -18.446 -1.226 10.490 1.00 93.38 79 ASN A C 1
ATOM 619 O O . ASN A 1 79 ? -18.362 -2.193 9.734 1.00 93.38 79 ASN A O 1
ATOM 623 N N . TYR A 1 80 ? -19.566 -0.507 10.599 1.00 91.44 80 TYR A N 1
ATOM 624 C CA . TYR A 1 80 ? -20.765 -0.785 9.810 1.00 91.44 80 TYR A CA 1
ATOM 625 C C . TYR A 1 80 ? -20.506 -0.645 8.306 1.00 91.44 80 TYR A C 1
ATOM 627 O O . TYR A 1 80 ? -20.848 -1.537 7.531 1.00 91.44 80 TYR A O 1
ATOM 635 N N . MET A 1 81 ? -19.863 0.445 7.887 1.00 92.38 81 MET A N 1
ATOM 636 C CA . MET A 1 81 ? -19.540 0.682 6.479 1.00 92.38 81 MET A CA 1
ATOM 637 C C . MET A 1 81 ? -18.550 -0.351 5.932 1.00 92.38 81 MET A C 1
ATOM 639 O O . MET A 1 81 ? -18.742 -0.849 4.822 1.00 92.38 81 MET A O 1
ATOM 643 N N . ALA A 1 82 ? -17.533 -0.719 6.717 1.00 90.56 82 ALA A N 1
ATOM 644 C CA . ALA A 1 82 ? -16.594 -1.784 6.375 1.00 90.56 82 ALA A CA 1
ATOM 645 C C . ALA A 1 82 ? -17.323 -3.121 6.148 1.00 90.56 82 ALA A C 1
ATOM 647 O O . ALA A 1 82 ? -17.170 -3.743 5.097 1.00 90.56 82 ALA A O 1
ATOM 648 N N . MET A 1 83 ? -18.200 -3.504 7.081 1.00 90.31 83 MET A N 1
ATOM 649 C CA . MET A 1 83 ? -19.021 -4.713 6.984 1.00 90.31 83 MET A CA 1
ATOM 650 C C . MET A 1 83 ? -19.954 -4.685 5.765 1.00 90.31 83 MET A C 1
ATOM 652 O O . MET A 1 83 ? -20.035 -5.658 5.015 1.00 90.31 83 MET A O 1
ATOM 656 N N . ALA A 1 84 ? -20.633 -3.561 5.521 1.00 88.62 84 ALA A N 1
ATOM 657 C CA . ALA A 1 84 ? -21.526 -3.405 4.377 1.00 88.62 84 ALA A CA 1
ATOM 658 C C . ALA A 1 84 ? -20.778 -3.587 3.046 1.00 88.62 84 ALA A C 1
ATOM 660 O O . ALA A 1 84 ? -21.277 -4.266 2.145 1.00 88.62 84 ALA A O 1
ATOM 661 N N . GLN A 1 85 ? -19.568 -3.035 2.917 1.00 86.94 85 GLN A N 1
ATOM 662 C CA . GLN A 1 85 ? -18.741 -3.221 1.723 1.00 86.94 85 GLN A CA 1
ATOM 663 C C . GLN A 1 85 ? -18.216 -4.654 1.576 1.00 86.94 85 GLN A C 1
ATOM 665 O O . GLN A 1 85 ? -18.212 -5.179 0.461 1.00 86.94 85 GLN A O 1
ATOM 670 N N . SER A 1 86 ? -17.834 -5.310 2.673 1.00 84.88 86 SER A N 1
ATOM 671 C CA . SER A 1 86 ? -17.460 -6.728 2.655 1.00 84.88 86 SER A CA 1
ATOM 672 C C . SER A 1 86 ? -18.599 -7.619 2.170 1.00 84.88 86 SER A C 1
ATOM 674 O O . SER A 1 86 ? -18.391 -8.452 1.296 1.00 84.88 86 SER A O 1
ATOM 676 N N . ILE A 1 87 ? -19.820 -7.423 2.670 1.00 85.12 87 ILE A N 1
ATOM 677 C CA . ILE A 1 87 ? -20.969 -8.257 2.284 1.00 85.12 87 ILE A CA 1
ATOM 678 C C . ILE A 1 87 ? -21.376 -7.998 0.830 1.00 85.12 87 ILE A C 1
ATOM 680 O O . ILE A 1 87 ? -21.628 -8.933 0.076 1.00 85.12 87 ILE A O 1
ATOM 684 N N . THR A 1 88 ? -21.454 -6.727 0.427 1.00 83.00 88 THR A N 1
ATOM 685 C CA . THR A 1 88 ? -22.002 -6.358 -0.890 1.00 83.00 88 THR A CA 1
ATOM 686 C C . THR A 1 88 ? -21.021 -6.551 -2.039 1.00 83.00 88 THR A C 1
ATOM 688 O O . THR A 1 88 ? -21.453 -6.805 -3.162 1.00 83.00 88 THR A O 1
ATOM 691 N N . ARG A 1 89 ? -19.715 -6.400 -1.790 1.00 79.88 89 ARG A N 1
ATOM 692 C CA . ARG A 1 89 ? -18.680 -6.407 -2.837 1.00 79.88 89 ARG A CA 1
ATOM 693 C C . ARG A 1 89 ? -17.574 -7.428 -2.609 1.00 79.88 89 ARG A C 1
ATOM 695 O O . ARG A 1 89 ? -16.666 -7.473 -3.430 1.00 79.88 89 ARG A O 1
ATOM 702 N N . GLN A 1 90 ? -17.619 -8.197 -1.516 1.00 82.00 90 GLN A N 1
ATOM 703 C CA . GLN A 1 90 ? -16.517 -9.077 -1.097 1.00 82.00 90 GLN A CA 1
ATOM 704 C C . GLN A 1 90 ? -15.183 -8.327 -1.095 1.00 82.00 90 GLN A C 1
ATOM 706 O O . GLN A 1 90 ? -14.171 -8.815 -1.588 1.00 82.00 90 GLN A O 1
ATOM 711 N N . LYS A 1 91 ? -15.205 -7.078 -0.612 1.00 84.50 91 LYS A N 1
ATOM 712 C CA . LYS A 1 91 ? -14.070 -6.176 -0.770 1.00 84.50 91 LYS A CA 1
ATOM 713 C C . LYS A 1 91 ? -12.876 -6.675 0.043 1.00 84.50 91 LYS A C 1
ATOM 715 O O . LYS A 1 91 ? -12.930 -6.736 1.272 1.00 84.50 91 LYS A O 1
ATOM 720 N N . GLU A 1 92 ? -11.795 -6.980 -0.661 1.00 88.56 92 GLU A N 1
ATOM 721 C CA . GLU A 1 92 ? -10.506 -7.317 -0.072 1.00 88.56 92 GLU A CA 1
ATOM 722 C C . GLU A 1 92 ? -9.607 -6.083 0.009 1.00 88.56 92 GLU A C 1
ATOM 724 O O . GLU A 1 92 ? -9.628 -5.204 -0.858 1.00 88.56 92 GLU A O 1
ATOM 729 N N . ILE A 1 93 ? -8.797 -6.030 1.061 1.00 90.75 93 ILE A N 1
ATOM 730 C CA . ILE A 1 93 ? -7.734 -5.047 1.228 1.00 90.75 93 ILE A CA 1
ATOM 731 C C . ILE A 1 93 ? -6.420 -5.757 1.518 1.00 90.75 93 ILE A C 1
ATOM 733 O O . ILE A 1 93 ? -6.377 -6.805 2.162 1.00 90.75 93 ILE A O 1
ATOM 737 N N . VAL A 1 94 ? -5.332 -5.155 1.067 1.00 91.44 94 VAL A N 1
ATOM 738 C CA . VAL A 1 94 ? -3.981 -5.534 1.465 1.00 91.44 94 VAL A CA 1
ATOM 739 C C . VAL A 1 94 ? -3.596 -4.644 2.628 1.00 91.44 94 VAL A C 1
ATOM 741 O O . VAL A 1 94 ? -3.635 -3.422 2.501 1.00 91.44 94 VAL A O 1
ATOM 744 N N . VAL A 1 95 ? -3.227 -5.247 3.753 1.00 92.88 95 VAL A N 1
ATOM 745 C CA . VAL A 1 95 ? -2.659 -4.539 4.903 1.00 92.88 95 VAL A CA 1
ATOM 746 C C . VAL A 1 95 ? -1.149 -4.715 4.904 1.00 92.88 95 VAL A C 1
ATOM 748 O O . VAL A 1 95 ? -0.660 -5.824 4.705 1.00 92.88 95 VAL A O 1
ATOM 751 N N . VAL A 1 96 ? -0.417 -3.626 5.127 1.00 92.50 96 VAL A N 1
ATOM 752 C CA . VAL A 1 96 ? 1.044 -3.610 5.263 1.00 92.50 96 VAL A CA 1
ATOM 753 C C . VAL A 1 96 ? 1.375 -3.178 6.682 1.00 92.50 96 VAL A C 1
ATOM 755 O O . VAL A 1 96 ? 0.942 -2.109 7.126 1.00 92.50 96 VAL A O 1
ATOM 758 N N . ALA A 1 97 ? 2.131 -4.005 7.396 1.00 93.06 97 ALA A N 1
ATOM 759 C CA . ALA A 1 97 ? 2.385 -3.821 8.815 1.00 93.06 97 ALA A CA 1
ATOM 760 C C . ALA A 1 97 ? 3.877 -3.710 9.118 1.00 93.06 97 ALA A C 1
ATOM 762 O O . ALA A 1 97 ? 4.689 -4.470 8.596 1.00 93.06 97 ALA A O 1
ATOM 763 N N . ASP A 1 98 ? 4.224 -2.807 10.031 1.00 92.56 98 ASP A N 1
ATOM 764 C CA . ASP A 1 98 ? 5.503 -2.858 10.724 1.00 92.56 98 ASP A CA 1
ATOM 765 C C . ASP A 1 98 ? 5.405 -3.896 11.859 1.00 92.56 98 ASP A C 1
ATOM 767 O O . ASP A 1 98 ? 4.683 -3.680 12.844 1.00 92.56 98 ASP A O 1
ATOM 771 N N . PRO A 1 99 ? 6.120 -5.033 11.755 1.00 87.75 99 PRO A N 1
ATOM 772 C CA . PRO A 1 99 ? 6.034 -6.102 12.740 1.00 87.75 99 PRO A CA 1
ATOM 773 C C . PRO A 1 99 ? 6.629 -5.702 14.094 1.00 87.75 99 PRO A C 1
ATOM 775 O O . PRO A 1 99 ? 6.249 -6.279 15.113 1.00 87.75 99 PRO A O 1
ATOM 778 N N . LYS A 1 100 ? 7.539 -4.718 14.137 1.00 90.88 100 LYS A N 1
ATOM 779 C CA . LYS A 1 100 ? 8.190 -4.286 15.384 1.00 90.88 100 LYS A CA 1
ATOM 780 C C . LYS A 1 100 ? 7.225 -3.521 16.281 1.00 90.88 100 LYS A C 1
ATOM 782 O O . LYS A 1 100 ? 7.301 -3.631 17.500 1.00 90.88 100 LYS A O 1
ATOM 787 N N . THR A 1 101 ? 6.320 -2.762 15.671 1.00 91.81 101 THR A N 1
ATOM 788 C CA . THR A 1 101 ? 5.387 -1.866 16.365 1.00 91.81 101 THR A CA 1
ATOM 789 C C . THR A 1 101 ? 3.942 -2.359 16.326 1.00 91.81 101 THR A C 1
ATOM 791 O O . THR A 1 101 ? 3.069 -1.690 16.873 1.00 91.81 101 THR A O 1
ATOM 794 N N . ARG A 1 102 ? 3.667 -3.501 15.673 1.00 91.06 102 ARG A N 1
ATOM 795 C CA . ARG A 1 102 ? 2.305 -4.021 15.422 1.00 91.06 102 ARG A CA 1
ATOM 796 C C . ARG A 1 102 ? 1.382 -2.949 14.839 1.00 91.06 102 ARG A C 1
ATOM 798 O O . ARG A 1 102 ? 0.209 -2.833 15.196 1.00 91.06 102 ARG A O 1
ATOM 805 N N . THR A 1 103 ? 1.948 -2.133 13.957 1.00 95.25 103 THR A N 1
ATOM 806 C CA . THR A 1 103 ? 1.262 -0.984 13.378 1.00 95.25 103 THR A CA 1
ATOM 807 C C . THR A 1 103 ? 1.023 -1.232 11.898 1.00 95.25 103 THR A C 1
ATOM 809 O O . THR A 1 103 ? 1.960 -1.503 11.151 1.00 95.25 103 THR A O 1
ATOM 812 N N . ILE A 1 104 ? -0.226 -1.110 11.456 1.00 95.00 104 ILE A N 1
ATOM 813 C CA . ILE A 1 104 ? -0.572 -1.058 10.039 1.00 95.00 104 ILE A CA 1
ATOM 814 C C . ILE A 1 104 ? -0.156 0.318 9.523 1.00 95.00 104 ILE A C 1
ATOM 816 O O . ILE A 1 104 ? -0.732 1.351 9.880 1.00 95.00 104 ILE A O 1
ATOM 820 N N . VAL A 1 105 ? 0.887 0.323 8.696 1.00 93.38 105 VAL A N 1
ATOM 821 C CA . VAL A 1 105 ? 1.482 1.542 8.139 1.00 93.38 105 VAL A CA 1
ATOM 822 C C . VAL A 1 105 ? 0.834 1.948 6.827 1.00 93.38 105 VAL A C 1
ATOM 824 O O . VAL A 1 105 ? 0.842 3.129 6.485 1.00 93.38 105 VAL A O 1
ATOM 827 N N . ASN A 1 106 ? 0.248 0.986 6.115 1.00 91.19 106 ASN A N 1
ATOM 828 C CA . ASN A 1 106 ? -0.444 1.221 4.864 1.00 91.19 106 ASN A CA 1
ATOM 829 C C . ASN A 1 106 ? -1.527 0.162 4.624 1.00 91.19 106 ASN A C 1
ATOM 831 O O . ASN A 1 106 ? -1.441 -0.958 5.125 1.00 91.19 106 ASN A O 1
ATOM 835 N N . LEU A 1 107 ? -2.529 0.520 3.828 1.00 90.88 107 LEU A N 1
ATOM 836 C CA . LEU A 1 107 ? -3.505 -0.403 3.271 1.00 90.88 107 LEU A CA 1
ATOM 837 C C . LEU A 1 107 ? -4.057 0.125 1.947 1.00 90.88 107 LEU A C 1
ATOM 839 O O . LEU A 1 107 ? -4.022 1.332 1.695 1.00 90.88 107 LEU A O 1
ATOM 843 N N . PHE A 1 108 ? -4.555 -0.771 1.104 1.00 87.69 108 PHE A N 1
ATOM 844 C CA . PHE A 1 108 ? -5.183 -0.430 -0.175 1.00 87.69 108 PHE A CA 1
ATOM 845 C C . PHE A 1 108 ? -6.068 -1.579 -0.663 1.00 87.69 108 PHE A C 1
ATOM 847 O O . PHE A 1 108 ? -5.798 -2.739 -0.348 1.00 87.69 108 PHE A O 1
ATOM 854 N N . ALA A 1 109 ? -7.101 -1.275 -1.448 1.00 85.69 109 ALA A N 1
ATOM 855 C CA . ALA A 1 109 ? -7.897 -2.295 -2.127 1.00 85.69 109 ALA A CA 1
ATOM 856 C C . ALA A 1 109 ? -7.351 -2.564 -3.544 1.00 85.69 109 ALA A C 1
ATOM 858 O O . ALA A 1 109 ? -7.324 -1.650 -4.374 1.00 85.69 109 ALA A O 1
ATOM 859 N N . PRO A 1 110 ? -6.930 -3.800 -3.869 1.00 80.69 110 PRO A N 1
ATOM 860 C CA . PRO A 1 110 ? -6.624 -4.173 -5.247 1.00 80.69 110 PRO A CA 1
ATOM 861 C C . PRO A 1 110 ? -7.873 -4.053 -6.132 1.00 80.69 110 PRO A C 1
ATOM 863 O O . PRO A 1 110 ? -8.968 -4.423 -5.720 1.00 80.69 110 PRO A O 1
ATOM 866 N N . GLN A 1 111 ? -7.725 -3.590 -7.379 1.00 75.50 111 GLN A N 1
ATOM 867 C CA . GLN A 1 111 ? -8.869 -3.480 -8.302 1.00 75.50 111 GLN A CA 1
ATOM 868 C C . GLN A 1 111 ? -9.415 -4.838 -8.772 1.00 75.50 111 GLN A C 1
ATOM 870 O O . GLN A 1 111 ? -10.588 -4.937 -9.124 1.00 75.50 111 GLN A O 1
ATOM 875 N N . LYS A 1 112 ? -8.565 -5.871 -8.819 1.00 75.69 112 LYS A N 1
ATOM 876 C CA . LYS A 1 112 ? -8.968 -7.250 -9.140 1.00 75.69 112 LYS A CA 1
ATOM 877 C C . LYS A 1 112 ? -8.319 -8.249 -8.192 1.00 75.69 112 LYS A C 1
ATOM 879 O O . LYS A 1 112 ? -9.012 -8.911 -7.439 1.00 75.69 112 LYS A O 1
ATOM 884 N N . GLN A 1 113 ? -6.994 -8.345 -8.236 1.00 79.38 113 GLN A N 1
ATOM 885 C CA . GLN A 1 113 ? -6.218 -9.270 -7.421 1.00 79.38 113 GLN A CA 1
ATOM 886 C C . GLN A 1 113 ? -4.932 -8.582 -6.978 1.00 79.38 113 GLN A C 1
ATOM 888 O O . GLN A 1 113 ? -4.344 -7.807 -7.735 1.00 79.38 113 GLN A O 1
ATOM 893 N N . PHE A 1 114 ? -4.508 -8.858 -5.748 1.00 83.31 114 PHE A N 1
ATOM 894 C CA . PHE A 1 114 ? -3.194 -8.443 -5.287 1.00 83.31 114 PHE A CA 1
ATOM 895 C C . PHE A 1 114 ? -2.103 -9.258 -5.988 1.00 83.31 114 PHE A C 1
ATOM 897 O O . PHE A 1 114 ? -2.141 -10.487 -5.976 1.00 83.31 114 PHE A O 1
ATOM 904 N N . ILE A 1 115 ? -1.138 -8.557 -6.577 1.00 83.44 115 ILE A N 1
ATOM 905 C CA . ILE A 1 115 ? 0.061 -9.135 -7.183 1.00 83.44 115 ILE A CA 1
ATOM 906 C C . ILE A 1 115 ? 1.203 -8.934 -6.189 1.00 83.44 115 ILE A C 1
ATOM 908 O O . ILE A 1 115 ? 1.436 -7.808 -5.742 1.00 83.44 115 ILE A O 1
ATOM 912 N N . THR A 1 116 ? 1.896 -10.012 -5.823 1.00 84.38 116 THR A N 1
ATOM 913 C CA . THR A 1 116 ? 3.060 -9.918 -4.930 1.00 84.38 116 THR A CA 1
ATOM 914 C C . THR A 1 116 ? 4.231 -9.242 -5.642 1.00 84.38 116 THR A C 1
ATOM 916 O O . THR A 1 116 ? 4.275 -9.186 -6.870 1.00 84.38 116 THR A O 1
ATOM 919 N N . LEU A 1 117 ? 5.222 -8.751 -4.893 1.00 86.75 117 LEU A N 1
ATOM 920 C CA . LEU A 1 117 ? 6.412 -8.171 -5.525 1.00 86.75 117 LEU A CA 1
ATOM 921 C C . LEU A 1 117 ? 7.183 -9.167 -6.387 1.00 86.75 117 LEU A C 1
ATOM 923 O O . LEU A 1 117 ? 7.721 -8.772 -7.414 1.00 86.75 117 LEU A O 1
ATOM 927 N N . ASP A 1 118 ? 7.193 -10.446 -6.017 1.00 87.88 118 ASP A N 1
ATOM 928 C CA . ASP A 1 118 ? 7.828 -11.478 -6.835 1.00 87.88 118 ASP A CA 1
ATOM 929 C C . ASP A 1 118 ? 7.130 -11.607 -8.187 1.00 87.88 118 ASP A C 1
ATOM 931 O O . ASP A 1 118 ? 7.768 -11.459 -9.222 1.00 87.88 118 ASP A O 1
ATOM 935 N N . GLN A 1 119 ? 5.802 -11.738 -8.179 1.00 89.19 119 GLN A N 1
ATOM 936 C CA . GLN A 1 119 ? 5.009 -11.796 -9.407 1.00 89.19 119 GLN A CA 1
ATOM 937 C C . GLN A 1 119 ? 5.135 -10.517 -10.244 1.00 89.19 119 GLN A C 1
ATOM 939 O O . GLN A 1 119 ? 5.131 -10.575 -11.471 1.00 89.19 119 GLN A O 1
ATOM 944 N N . PHE A 1 120 ? 5.241 -9.358 -9.590 1.00 89.94 120 PHE A N 1
ATOM 945 C CA . PHE A 1 120 ? 5.469 -8.082 -10.256 1.00 89.94 120 PHE A CA 1
ATOM 946 C C . PHE A 1 120 ? 6.823 -8.054 -10.970 1.00 89.94 120 PHE A C 1
ATOM 948 O O . PHE A 1 120 ? 6.872 -7.722 -12.151 1.00 89.94 120 PHE A O 1
ATOM 955 N N . PHE A 1 121 ? 7.912 -8.412 -10.288 1.00 91.88 121 PHE A N 1
ATOM 956 C CA . PHE A 1 121 ? 9.243 -8.398 -10.894 1.00 91.88 121 PHE A CA 1
ATOM 957 C C . PHE A 1 121 ? 9.405 -9.471 -11.971 1.00 91.88 121 PHE A C 1
ATOM 959 O O . PHE A 1 121 ? 10.008 -9.184 -13.003 1.00 91.88 121 PHE A O 1
ATOM 966 N N . ASP A 1 122 ? 8.807 -10.649 -11.786 1.00 93.00 122 ASP A N 1
ATOM 967 C CA . ASP A 1 122 ? 8.757 -11.688 -12.817 1.00 93.00 122 ASP A CA 1
ATOM 968 C C . ASP A 1 122 ? 8.041 -11.165 -14.068 1.00 93.00 122 ASP A C 1
ATOM 970 O O . ASP A 1 122 ? 8.557 -11.275 -15.181 1.00 93.00 122 ASP A O 1
ATOM 974 N N . PHE A 1 123 ? 6.884 -10.515 -13.890 1.00 91.75 123 PHE A N 1
ATOM 975 C CA . PHE A 1 123 ? 6.159 -9.889 -14.992 1.00 91.75 123 PHE A CA 1
ATOM 976 C C . PHE A 1 123 ? 6.990 -8.809 -15.688 1.00 91.75 123 PHE A C 1
ATOM 978 O O . PHE A 1 123 ? 7.060 -8.805 -16.913 1.00 91.75 123 PHE A O 1
ATOM 985 N N . VAL A 1 124 ? 7.623 -7.906 -14.935 1.00 92.44 124 VAL A N 1
ATOM 986 C CA . VAL A 1 124 ? 8.437 -6.824 -15.507 1.00 92.44 124 VAL A CA 1
ATOM 987 C C . VAL A 1 124 ? 9.623 -7.382 -16.295 1.00 92.44 124 VAL A C 1
ATOM 989 O O . VAL A 1 124 ? 9.881 -6.909 -17.397 1.00 92.44 124 VAL A O 1
ATOM 992 N N . SER A 1 125 ? 10.295 -8.418 -15.786 1.00 93.75 125 SER A N 1
ATOM 993 C CA . SER A 1 125 ? 11.380 -9.101 -16.499 1.00 93.75 125 SER A CA 1
ATOM 994 C C . SER A 1 125 ? 10.907 -9.669 -17.838 1.00 93.75 125 SER A C 1
ATOM 996 O O . SER A 1 125 ? 11.500 -9.388 -18.876 1.00 93.75 125 SER A O 1
ATOM 998 N N . ILE A 1 126 ? 9.800 -10.419 -17.819 1.00 93.31 126 ILE A N 1
ATOM 999 C CA . ILE A 1 126 ? 9.200 -11.027 -19.015 1.00 93.31 126 ILE A CA 1
ATOM 1000 C C . ILE A 1 126 ? 8.716 -9.949 -19.991 1.00 93.31 126 ILE A C 1
ATOM 1002 O O . ILE A 1 126 ? 8.852 -10.105 -21.203 1.00 93.31 126 ILE A O 1
ATOM 1006 N N . PHE A 1 127 ? 8.135 -8.860 -19.487 1.00 92.00 127 PHE A N 1
ATOM 1007 C CA . PHE A 1 127 ? 7.671 -7.750 -20.311 1.00 92.00 127 PHE A CA 1
ATOM 1008 C C . PHE A 1 127 ? 8.838 -7.065 -21.021 1.00 92.00 127 PHE A C 1
ATOM 1010 O O . PHE A 1 127 ? 8.760 -6.873 -22.230 1.00 92.00 127 PHE A O 1
ATOM 1017 N N . MET A 1 128 ? 9.917 -6.748 -20.298 1.00 93.06 128 MET A N 1
ATOM 1018 C CA . MET A 1 128 ? 11.116 -6.134 -20.872 1.00 93.06 128 MET A CA 1
ATOM 1019 C C . MET A 1 128 ? 11.681 -6.975 -22.019 1.00 93.06 128 MET A C 1
ATOM 1021 O O . MET A 1 128 ? 11.825 -6.475 -23.134 1.00 93.06 128 MET A O 1
ATOM 1025 N N . GLU A 1 129 ? 11.884 -8.270 -21.772 1.00 92.56 129 GLU A N 1
ATOM 1026 C CA . GLU A 1 129 ? 12.426 -9.208 -22.760 1.00 92.56 129 GLU A CA 1
ATOM 1027 C C . GLU A 1 129 ? 11.538 -9.331 -24.009 1.00 92.56 129 GLU A C 1
ATOM 1029 O O . GLU A 1 129 ? 12.032 -9.297 -25.133 1.00 92.56 129 GLU A O 1
ATOM 1034 N N . ASN A 1 130 ? 10.217 -9.440 -23.840 1.00 92.44 130 ASN A N 1
ATOM 1035 C CA . ASN A 1 130 ? 9.310 -9.667 -24.971 1.00 92.44 130 ASN A CA 1
ATOM 1036 C C . ASN A 1 130 ? 8.928 -8.394 -25.734 1.00 92.44 130 ASN A C 1
ATOM 1038 O O . ASN A 1 130 ? 8.542 -8.478 -26.900 1.00 92.44 130 ASN A O 1
ATOM 1042 N N . ALA A 1 131 ? 8.975 -7.231 -25.086 1.00 90.31 131 ALA A N 1
ATOM 1043 C CA . ALA A 1 131 ? 8.583 -5.960 -25.689 1.00 90.31 131 ALA A CA 1
ATOM 1044 C C . ALA A 1 131 ? 9.777 -5.146 -26.222 1.00 90.31 131 ALA A C 1
ATOM 1046 O O . ALA A 1 131 ? 9.564 -4.046 -26.731 1.00 90.31 131 ALA A O 1
ATOM 1047 N N . GLY A 1 132 ? 11.005 -5.675 -26.134 1.00 91.00 132 GLY A N 1
ATOM 1048 C CA . GLY A 1 132 ? 12.218 -4.998 -26.605 1.00 91.00 132 GLY A CA 1
ATOM 1049 C C . GLY A 1 132 ? 12.566 -3.780 -25.751 1.00 91.00 132 GLY A C 1
ATOM 1050 O O . GLY A 1 132 ? 12.868 -2.710 -26.280 1.00 91.00 132 GLY A O 1
ATOM 1051 N N . TYR A 1 133 ? 12.456 -3.921 -24.430 1.00 92.00 133 TYR A N 1
ATOM 1052 C CA . TYR A 1 133 ? 12.828 -2.893 -23.466 1.00 92.00 133 TYR A CA 1
ATOM 1053 C C . TYR A 1 133 ? 13.982 -3.370 -22.585 1.00 92.00 133 TYR A C 1
ATOM 1055 O O . TYR A 1 133 ? 14.038 -4.524 -22.169 1.00 92.00 133 TYR A O 1
ATOM 1063 N N . THR A 1 134 ? 14.861 -2.447 -22.219 1.00 92.12 134 THR A N 1
ATOM 1064 C CA . THR A 1 134 ? 15.922 -2.647 -21.238 1.00 92.12 134 THR A CA 1
ATOM 1065 C C . THR A 1 134 ? 15.614 -1.884 -19.959 1.00 92.12 134 THR A C 1
ATOM 1067 O O . THR A 1 134 ? 14.898 -0.880 -19.943 1.00 92.12 134 THR A O 1
ATOM 1070 N N . PHE A 1 135 ? 16.152 -2.383 -18.852 1.00 93.38 135 PHE A N 1
ATOM 1071 C CA . PHE A 1 135 ? 16.032 -1.722 -17.563 1.00 93.38 135 PHE A CA 1
ATOM 1072 C C . PHE A 1 135 ? 16.821 -0.408 -17.546 1.00 93.38 135 PHE A C 1
ATOM 1074 O O . PHE A 1 135 ? 18.012 -0.406 -17.847 1.00 93.38 135 PHE A O 1
ATOM 1081 N N . GLU A 1 136 ? 16.175 0.683 -17.133 1.00 91.31 136 GLU A N 1
ATOM 1082 C CA . GLU A 1 136 ? 16.833 1.976 -16.916 1.00 91.31 136 GLU A CA 1
ATOM 1083 C C . GLU A 1 136 ? 17.072 2.209 -15.419 1.00 91.31 136 GLU A C 1
ATOM 1085 O O . GLU A 1 136 ? 18.203 2.400 -14.973 1.00 91.31 136 GLU A O 1
ATOM 1090 N N . ARG A 1 137 ? 15.997 2.192 -14.618 1.00 92.38 137 ARG A N 1
ATOM 1091 C CA . ARG A 1 137 ? 16.060 2.434 -13.168 1.00 92.38 137 ARG A CA 1
ATOM 1092 C C . ARG A 1 137 ? 14.800 1.972 -12.445 1.00 92.38 137 ARG A C 1
ATOM 1094 O O . ARG A 1 137 ? 13.718 1.906 -13.026 1.00 92.38 137 ARG A O 1
ATOM 1101 N N . MET A 1 138 ? 14.916 1.742 -11.138 1.00 92.31 138 MET A N 1
ATOM 1102 C CA . MET A 1 138 ? 13.784 1.497 -10.246 1.00 92.31 138 MET A CA 1
ATOM 1103 C C . MET A 1 138 ? 13.686 2.603 -9.197 1.00 92.31 138 MET A C 1
ATOM 1105 O O . MET A 1 138 ? 14.687 3.065 -8.654 1.00 92.31 138 MET A O 1
ATOM 1109 N N . VAL A 1 139 ? 12.461 3.018 -8.893 1.00 89.69 139 VAL A N 1
ATOM 1110 C CA . VAL A 1 139 ? 12.151 3.847 -7.728 1.00 89.69 139 VAL A CA 1
ATOM 1111 C C . VAL A 1 139 ? 11.309 3.011 -6.782 1.00 89.69 139 VAL A C 1
ATOM 1113 O O . VAL A 1 139 ? 10.190 2.635 -7.122 1.00 89.69 139 VAL A O 1
ATOM 1116 N N . SER A 1 140 ? 11.842 2.740 -5.597 1.00 84.50 140 SER A N 1
ATOM 1117 C CA . SER A 1 140 ? 11.161 1.991 -4.541 1.00 84.50 140 SER A CA 1
ATOM 1118 C C . SER A 1 140 ? 10.847 2.902 -3.365 1.00 84.50 140 SER A C 1
ATOM 1120 O O . SER A 1 140 ? 11.609 3.808 -3.036 1.00 84.50 140 SER A O 1
ATOM 1122 N N . SER A 1 141 ? 9.727 2.647 -2.698 1.00 78.38 141 SER A N 1
ATOM 1123 C CA . SER A 1 141 ? 9.390 3.332 -1.457 1.00 78.38 141 SER A CA 1
ATOM 1124 C C . SER A 1 141 ? 10.334 2.938 -0.321 1.00 78.38 141 SER A C 1
ATOM 1126 O O . SER A 1 141 ? 10.414 1.768 0.054 1.00 78.38 141 SER A O 1
ATOM 1128 N N . ASP A 1 142 ? 10.957 3.934 0.310 1.00 70.62 142 ASP A N 1
ATOM 1129 C CA . ASP A 1 142 ? 11.776 3.732 1.513 1.00 70.62 142 ASP A CA 1
ATOM 1130 C C . ASP A 1 142 ? 10.959 3.274 2.731 1.00 70.62 142 ASP A C 1
ATOM 1132 O O . ASP A 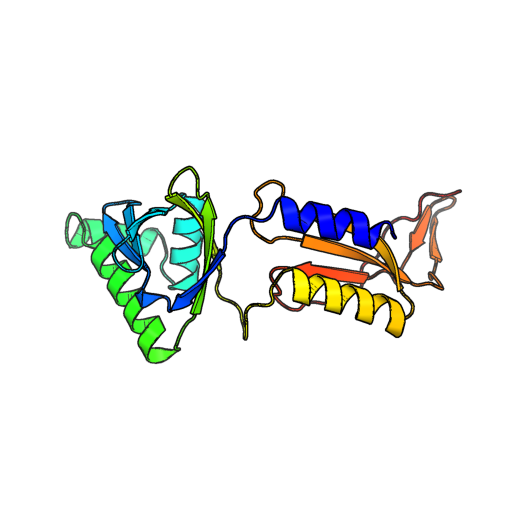1 142 ? 11.516 2.745 3.690 1.00 70.62 142 ASP A O 1
ATOM 1136 N N . SER A 1 143 ? 9.632 3.442 2.708 1.00 69.94 143 SER A N 1
ATOM 1137 C CA . SER A 1 143 ? 8.756 3.012 3.803 1.00 69.94 143 SER A CA 1
ATOM 1138 C C . SER A 1 143 ? 8.327 1.544 3.707 1.00 69.94 143 SER A C 1
ATOM 1140 O O . SER A 1 143 ? 7.552 1.088 4.546 1.00 69.94 143 SER A O 1
ATOM 1142 N N . GLY A 1 144 ? 8.793 0.802 2.693 1.00 67.81 144 GLY A N 1
ATOM 1143 C CA . GLY A 1 144 ? 8.475 -0.621 2.519 1.00 67.81 144 GLY A CA 1
ATOM 1144 C C . GLY A 1 144 ? 7.006 -0.887 2.173 1.00 67.81 144 GLY A C 1
ATOM 1145 O O . GLY A 1 144 ? 6.509 -1.997 2.354 1.00 67.81 144 GLY A O 1
ATOM 1146 N N . THR A 1 145 ? 6.296 0.129 1.672 1.00 71.25 145 THR A N 1
ATOM 1147 C CA . THR A 1 145 ? 4.840 0.126 1.444 1.00 71.25 145 THR A CA 1
ATOM 1148 C C . THR A 1 145 ? 4.396 -0.479 0.106 1.00 71.25 145 THR A C 1
ATOM 1150 O O . THR A 1 145 ? 3.281 -0.207 -0.342 1.00 71.25 145 THR A O 1
ATOM 1153 N N . LEU A 1 146 ? 5.240 -1.329 -0.496 1.00 78.00 146 LEU A N 1
ATOM 1154 C CA . LEU A 1 146 ? 5.039 -2.033 -1.778 1.00 78.00 146 LEU A CA 1
ATOM 1155 C C . LEU A 1 146 ? 5.014 -1.144 -3.038 1.00 78.00 146 LEU A C 1
ATOM 1157 O O . LEU A 1 146 ? 4.809 -1.664 -4.140 1.00 78.00 146 LEU A O 1
ATOM 1161 N N . ASP A 1 147 ? 5.252 0.165 -2.898 1.00 83.75 147 ASP A N 1
ATOM 1162 C CA . ASP A 1 147 ? 5.268 1.109 -4.020 1.00 83.75 147 ASP A CA 1
ATOM 1163 C C . ASP A 1 147 ? 6.609 1.058 -4.762 1.00 83.75 147 ASP A C 1
ATOM 1165 O O . ASP A 1 147 ? 7.645 1.434 -4.210 1.00 83.75 147 ASP A O 1
ATOM 1169 N N . ASN A 1 148 ? 6.586 0.535 -5.987 1.00 87.12 148 ASN A N 1
ATOM 1170 C CA . ASN A 1 148 ? 7.764 0.358 -6.834 1.00 87.12 148 ASN A CA 1
ATOM 1171 C C . ASN A 1 148 ? 7.430 0.781 -8.258 1.00 87.12 148 ASN A C 1
ATOM 1173 O O . ASN A 1 148 ? 6.402 0.374 -8.791 1.00 87.12 148 ASN A O 1
ATOM 1177 N N . ILE A 1 149 ? 8.304 1.558 -8.886 1.00 91.12 149 ILE A N 1
ATOM 1178 C CA . ILE A 1 149 ? 8.181 1.991 -10.276 1.00 91.12 149 ILE A CA 1
ATOM 1179 C C . ILE A 1 149 ? 9.429 1.533 -11.012 1.00 91.12 149 ILE A C 1
ATOM 1181 O O . ILE A 1 149 ? 10.534 1.912 -10.632 1.00 91.12 149 ILE A O 1
ATOM 1185 N N . VAL A 1 150 ? 9.253 0.738 -12.060 1.00 91.69 150 VAL A N 1
ATOM 1186 C CA . VAL A 1 150 ? 10.339 0.330 -12.952 1.00 91.69 150 VAL A CA 1
ATOM 1187 C C . VAL A 1 150 ? 10.247 1.156 -14.219 1.00 91.69 150 VAL A C 1
ATOM 1189 O O . VAL A 1 150 ? 9.217 1.114 -14.888 1.00 91.69 150 VAL A O 1
ATOM 1192 N N . TYR A 1 151 ? 11.305 1.900 -14.519 1.00 91.75 151 TYR A N 1
ATOM 1193 C CA . TYR A 1 151 ? 11.484 2.650 -15.757 1.00 91.75 151 TYR A CA 1
ATOM 1194 C C . TYR A 1 151 ? 12.328 1.821 -16.721 1.00 91.75 151 TYR A C 1
ATOM 1196 O O . TYR A 1 151 ? 13.293 1.162 -16.313 1.00 91.75 151 TYR A O 1
ATOM 1204 N N . MET A 1 152 ? 11.922 1.818 -17.984 1.00 91.62 152 MET A N 1
ATOM 1205 C CA . MET A 1 152 ? 12.470 0.951 -19.015 1.00 91.62 152 MET A CA 1
ATOM 1206 C C . MET A 1 152 ? 12.626 1.723 -20.320 1.00 91.62 152 MET A C 1
ATOM 1208 O O . MET A 1 152 ? 11.691 2.387 -20.774 1.00 91.62 152 MET A O 1
ATOM 1212 N N . GLN A 1 153 ? 13.773 1.577 -20.963 1.00 90.25 153 GLN A N 1
ATOM 1213 C CA . GLN A 1 153 ? 14.067 2.212 -22.240 1.00 90.25 153 GLN A CA 1
ATOM 1214 C C . GLN A 1 153 ? 13.873 1.212 -23.378 1.00 90.25 153 GLN A C 1
ATOM 1216 O O . GLN A 1 153 ? 14.204 0.042 -23.232 1.00 90.25 153 GLN A O 1
ATOM 1221 N N . ASN A 1 154 ? 13.326 1.643 -24.514 1.00 87.50 154 ASN A N 1
ATOM 1222 C CA . ASN A 1 154 ? 13.258 0.774 -25.687 1.00 87.50 154 ASN A CA 1
ATOM 1223 C C . ASN A 1 154 ? 14.682 0.461 -26.192 1.00 87.50 154 ASN A C 1
ATOM 1225 O O . ASN A 1 154 ? 15.527 1.354 -26.212 1.00 87.50 154 ASN A O 1
ATOM 1229 N N . GLU A 1 155 ? 14.946 -0.772 -26.632 1.00 84.31 155 GLU A N 1
ATOM 1230 C CA . GLU A 1 155 ? 16.235 -1.177 -27.227 1.00 84.31 155 GLU A CA 1
ATOM 1231 C C . GLU A 1 155 ? 16.610 -0.344 -28.462 1.00 84.31 155 GLU A C 1
ATOM 1233 O O . GLU A 1 155 ? 17.788 -0.159 -28.781 1.00 84.31 155 GLU A O 1
ATOM 1238 N N . HIS A 1 156 ? 15.600 0.191 -29.142 1.00 83.44 156 HIS A N 1
ATOM 1239 C CA . HIS A 1 156 ? 15.723 1.136 -30.238 1.00 83.44 156 HIS A CA 1
ATOM 1240 C C . HIS A 1 156 ? 15.054 2.455 -29.829 1.00 83.44 156 HIS A C 1
ATOM 1242 O O . HIS A 1 156 ? 13.909 2.720 -30.212 1.00 83.44 156 HIS A O 1
ATOM 1248 N N . PRO A 1 157 ? 15.726 3.283 -29.005 1.00 78.50 157 PRO A N 1
ATOM 1249 C CA . PRO A 1 157 ? 15.128 4.508 -28.508 1.00 78.50 157 PRO A CA 1
ATOM 1250 C C . PRO A 1 157 ? 14.877 5.478 -29.664 1.00 78.50 157 PRO A C 1
ATOM 1252 O O . PRO A 1 157 ? 15.768 5.747 -30.471 1.00 78.50 157 PRO A O 1
ATOM 1255 N N . THR A 1 158 ? 13.661 6.012 -29.731 1.00 78.00 158 THR A N 1
ATOM 1256 C CA . THR A 1 158 ? 13.357 7.149 -30.600 1.00 78.00 158 THR A CA 1
ATOM 1257 C C . THR A 1 158 ? 13.824 8.393 -29.870 1.00 78.00 158 THR A C 1
ATOM 1259 O O . THR A 1 158 ? 13.357 8.664 -28.763 1.00 78.00 158 THR A O 1
ATOM 1262 N N . ILE A 1 159 ? 14.773 9.106 -30.470 1.00 78.06 159 ILE A N 1
ATOM 1263 C CA . ILE A 1 159 ? 15.326 10.339 -29.921 1.00 78.06 159 ILE A CA 1
ATOM 1264 C C . ILE A 1 159 ? 14.797 11.497 -30.759 1.00 78.06 159 ILE A C 1
ATOM 1266 O O . ILE A 1 159 ? 15.072 11.561 -31.957 1.00 78.06 159 ILE A O 1
ATOM 1270 N N . ASP A 1 160 ? 14.051 12.391 -30.119 1.00 76.12 160 ASP A N 1
ATOM 1271 C CA . ASP A 1 160 ? 13.650 13.669 -30.698 1.00 76.12 160 ASP A CA 1
ATOM 1272 C C . ASP A 1 160 ? 14.473 14.788 -30.062 1.00 76.12 160 ASP A C 1
ATOM 1274 O O . ASP A 1 160 ? 14.558 14.888 -28.834 1.00 76.12 160 ASP A O 1
ATOM 1278 N N . SER A 1 161 ? 15.061 15.641 -30.902 1.00 75.31 161 SER A N 1
ATOM 1279 C CA . SER A 1 161 ? 15.763 16.837 -30.442 1.00 75.31 161 SER A CA 1
ATOM 1280 C C . SER A 1 161 ? 14.821 18.040 -30.495 1.00 75.31 161 SER A C 1
ATOM 1282 O O . SER A 1 161 ? 14.401 18.464 -31.576 1.00 75.31 161 SER A O 1
ATOM 1284 N N . PHE A 1 162 ? 14.476 18.602 -29.336 1.00 67.81 162 PHE A N 1
ATOM 1285 C CA . PHE A 1 162 ? 13.583 19.768 -29.252 1.00 67.81 162 PHE A CA 1
ATOM 1286 C C . PHE A 1 162 ? 14.337 21.099 -29.382 1.00 67.81 162 PHE A C 1
ATOM 1288 O O . PHE A 1 162 ? 13.771 22.093 -29.848 1.00 67.81 162 PHE A O 1
ATOM 1295 N N . ALA A 1 163 ? 15.624 21.104 -29.039 1.00 71.62 163 ALA A N 1
ATOM 1296 C CA . ALA A 1 163 ? 16.550 22.214 -29.219 1.00 71.62 163 ALA A CA 1
ATOM 1297 C C . ALA A 1 163 ? 17.975 21.674 -29.467 1.00 71.62 163 ALA A C 1
ATOM 1299 O O . ALA A 1 163 ? 18.218 20.477 -29.284 1.00 71.62 163 ALA A O 1
ATOM 1300 N N . PRO A 1 164 ? 18.931 22.519 -29.902 1.00 70.69 164 PRO A N 1
ATOM 1301 C CA . PRO A 1 164 ? 20.338 22.135 -29.925 1.00 70.69 164 PRO A CA 1
ATOM 1302 C C . PRO A 1 164 ? 20.767 21.674 -28.526 1.00 70.69 164 PRO A C 1
ATOM 1304 O O . PRO A 1 164 ? 20.51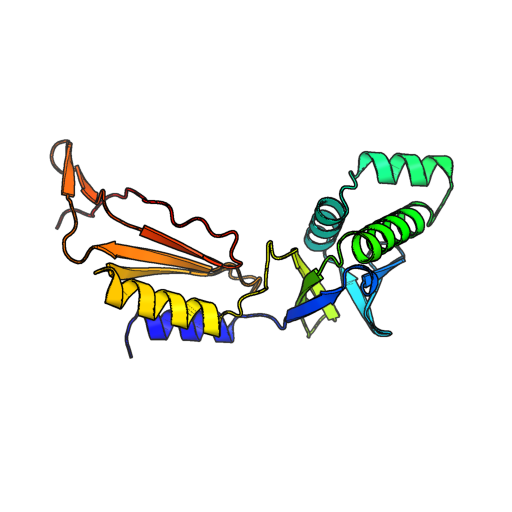6 22.386 -27.557 1.00 70.69 164 PRO A O 1
ATOM 1307 N N . ASP A 1 165 ? 21.388 20.498 -28.446 1.00 70.75 165 ASP A N 1
ATOM 1308 C CA . ASP A 1 165 ? 21.847 19.848 -27.207 1.00 70.75 165 ASP A CA 1
ATOM 1309 C C . ASP A 1 165 ? 20.728 19.336 -26.268 1.00 70.75 165 ASP A C 1
ATOM 1311 O O . ASP A 1 165 ? 20.978 19.040 -25.099 1.00 70.75 165 ASP A O 1
ATOM 1315 N N . GLU A 1 166 ? 19.494 19.189 -26.764 1.00 68.31 166 GLU A N 1
ATOM 1316 C CA . GLU A 1 166 ? 18.369 18.625 -26.005 1.00 68.31 166 GLU A CA 1
ATOM 1317 C C . GLU A 1 166 ? 17.800 17.384 -26.696 1.00 68.31 166 GLU A C 1
ATOM 1319 O O . GLU A 1 166 ? 16.864 17.487 -27.488 1.00 68.31 166 GLU A O 1
ATOM 1324 N N . ASP A 1 167 ? 18.337 16.208 -26.370 1.00 71.62 167 ASP A N 1
ATOM 1325 C CA . ASP A 1 167 ? 17.822 14.925 -26.849 1.00 71.62 167 ASP A CA 1
ATOM 1326 C C . ASP A 1 167 ? 16.797 14.359 -25.857 1.00 71.62 167 ASP A C 1
ATOM 1328 O O . ASP A 1 167 ? 17.034 14.303 -24.652 1.00 71.62 167 ASP A O 1
ATOM 1332 N N . THR A 1 168 ? 15.633 13.933 -26.343 1.00 68.25 168 THR A N 1
ATOM 1333 C CA . THR A 1 168 ? 14.569 13.330 -25.523 1.00 68.25 168 THR A CA 1
ATOM 1334 C C . THR A 1 168 ? 14.219 11.953 -26.064 1.00 68.25 168 THR A C 1
ATOM 1336 O O . THR A 1 168 ? 13.941 11.805 -27.251 1.00 68.25 168 THR A O 1
ATOM 1339 N N . VAL A 1 169 ? 14.200 10.942 -25.194 1.00 73.19 169 VAL A N 1
ATOM 1340 C CA . VAL A 1 169 ? 13.679 9.613 -25.535 1.00 73.19 169 VAL A CA 1
ATOM 1341 C C . VAL A 1 169 ? 12.156 9.664 -25.473 1.00 73.19 169 VAL A C 1
ATOM 1343 O O . VAL A 1 169 ? 11.601 9.960 -24.415 1.00 73.19 169 VAL A O 1
ATOM 1346 N N . THR A 1 170 ? 11.481 9.353 -26.581 1.00 72.62 170 THR A N 1
ATOM 1347 C CA . THR A 1 170 ? 10.011 9.474 -26.710 1.00 72.62 170 THR A CA 1
ATOM 1348 C C . THR A 1 170 ? 9.263 8.139 -26.690 1.00 72.62 170 THR A C 1
ATOM 1350 O O . THR A 1 170 ? 8.040 8.078 -26.802 1.00 72.62 170 THR A O 1
ATOM 1353 N N . ASN A 1 171 ? 9.982 7.024 -26.546 1.00 79.44 171 ASN A N 1
ATOM 1354 C CA . ASN A 1 171 ? 9.400 5.679 -26.500 1.00 79.44 171 ASN A CA 1
ATOM 1355 C C . ASN A 1 171 ? 9.757 4.894 -25.228 1.00 79.44 171 ASN A C 1
ATOM 1357 O O . ASN A 1 171 ? 9.703 3.660 -25.222 1.00 79.44 171 ASN A O 1
ATOM 1361 N N . GLY A 1 172 ? 10.089 5.603 -24.147 1.00 84.62 172 GLY A N 1
ATOM 1362 C CA . GLY A 1 172 ? 10.257 5.031 -22.815 1.00 84.62 172 GLY A CA 1
ATOM 1363 C C . GLY A 1 172 ? 8.942 4.522 -22.214 1.00 84.62 172 GLY A C 1
ATOM 1364 O O . GLY A 1 172 ? 7.841 4.928 -22.602 1.00 84.62 172 GLY A O 1
ATOM 1365 N N . ALA A 1 173 ? 9.046 3.609 -21.248 1.00 88.56 173 ALA A N 1
ATOM 1366 C CA . ALA A 1 173 ? 7.896 3.050 -20.544 1.00 88.56 173 ALA A CA 1
ATOM 1367 C C . ALA A 1 173 ? 8.179 2.880 -19.048 1.00 88.56 173 ALA A C 1
ATOM 1369 O O . ALA A 1 173 ? 9.321 2.697 -18.629 1.00 88.56 173 ALA A O 1
ATOM 1370 N N . PHE A 1 174 ? 7.122 2.887 -18.233 1.00 90.25 174 PHE A N 1
ATOM 1371 C CA . PHE A 1 174 ? 7.220 2.483 -16.833 1.00 90.25 174 PHE A CA 1
ATOM 1372 C C . PHE A 1 174 ? 6.075 1.563 -16.408 1.00 90.25 174 PHE A C 1
ATOM 1374 O O . PHE A 1 174 ? 4.974 1.608 -16.960 1.00 90.25 174 PHE A O 1
ATOM 1381 N N . ILE A 1 175 ? 6.333 0.745 -15.385 1.00 88.81 175 ILE A N 1
ATOM 1382 C CA . ILE A 1 175 ? 5.330 -0.099 -14.722 1.00 88.81 175 ILE A CA 1
ATOM 1383 C C . ILE A 1 175 ? 5.409 0.148 -13.213 1.00 88.81 175 ILE A C 1
ATOM 1385 O O . ILE A 1 175 ? 6.498 0.168 -12.638 1.00 88.81 175 ILE A O 1
ATOM 1389 N N . ARG A 1 176 ? 4.252 0.332 -12.562 1.00 87.50 176 ARG A N 1
ATOM 1390 C CA . ARG A 1 176 ? 4.136 0.626 -11.126 1.00 87.50 176 ARG A CA 1
ATOM 1391 C C . ARG A 1 176 ? 3.388 -0.460 -10.340 1.00 87.50 176 ARG A C 1
ATOM 1393 O O . ARG A 1 176 ? 2.358 -0.964 -10.784 1.00 87.50 176 ARG A O 1
ATOM 1400 N N . SER A 1 177 ? 3.879 -0.748 -9.138 1.00 82.94 177 SER A N 1
ATOM 1401 C CA . SER A 1 177 ? 3.255 -1.533 -8.063 1.00 82.94 177 SER A CA 1
ATOM 1402 C C . SER A 1 177 ? 2.943 -0.620 -6.863 1.00 82.94 177 SER A C 1
ATOM 1404 O O . SER A 1 177 ? 3.690 0.336 -6.692 1.00 82.94 177 SER A O 1
ATOM 1406 N N . PRO A 1 178 ? 1.922 -0.890 -6.013 1.00 68.06 178 PRO A N 1
ATOM 1407 C CA . PRO A 1 178 ? 0.889 -1.904 -6.202 1.00 68.06 178 PRO A CA 1
ATOM 1408 C C . PRO A 1 178 ? -0.032 -1.511 -7.359 1.00 68.06 178 PRO A C 1
ATOM 1410 O O . PRO A 1 178 ? -0.444 -0.362 -7.498 1.00 68.06 178 PRO A O 1
ATOM 1413 N N . SER A 1 179 ? -0.307 -2.486 -8.220 1.00 53.53 179 SER A N 1
ATOM 1414 C CA . SER A 1 179 ? -0.856 -2.286 -9.558 1.00 53.53 179 SER A CA 1
ATOM 1415 C C . SER A 1 179 ? -2.279 -1.718 -9.551 1.00 53.53 179 SER A C 1
ATOM 1417 O O . SER A 1 179 ? -3.263 -2.449 -9.432 1.00 53.53 179 SER A O 1
ATOM 1419 N N . ASN A 1 180 ? -2.398 -0.414 -9.779 1.00 50.34 180 ASN A N 1
ATOM 1420 C CA . ASN A 1 180 ? -3.453 0.148 -10.611 1.00 50.34 180 ASN A CA 1
ATOM 1421 C C . ASN A 1 180 ? -2.926 0.125 -12.055 1.00 50.34 180 ASN A C 1
ATOM 1423 O O . ASN A 1 180 ? -2.210 1.033 -12.448 1.00 50.34 180 ASN A O 1
ATOM 1427 N N . TRP A 1 181 ? -3.172 -0.946 -12.819 1.00 45.38 181 TRP A N 1
ATOM 1428 C CA . TRP A 1 181 ? -2.538 -1.147 -14.133 1.00 45.38 181 TRP A CA 1
ATOM 1429 C C . TRP A 1 181 ? -2.674 0.071 -15.064 1.00 45.38 181 TRP A C 1
ATOM 1431 O O . TRP A 1 181 ? -3.695 0.256 -15.722 1.00 45.38 181 TRP A O 1
ATOM 1441 N N . ALA A 1 182 ? -1.614 0.868 -15.139 1.00 40.56 182 ALA A N 1
ATOM 1442 C CA . ALA A 1 182 ? -1.389 1.885 -16.145 1.00 40.56 182 ALA A CA 1
ATOM 1443 C C . ALA A 1 182 ? 0.025 1.645 -16.677 1.00 40.56 182 ALA A C 1
ATOM 1445 O O . ALA A 1 182 ? 1.005 1.911 -15.984 1.00 40.56 182 ALA A O 1
ATOM 1446 N N . ILE A 1 183 ? 0.114 1.058 -17.871 1.00 47.19 183 ILE A N 1
ATOM 1447 C CA . ILE A 1 183 ? 1.322 1.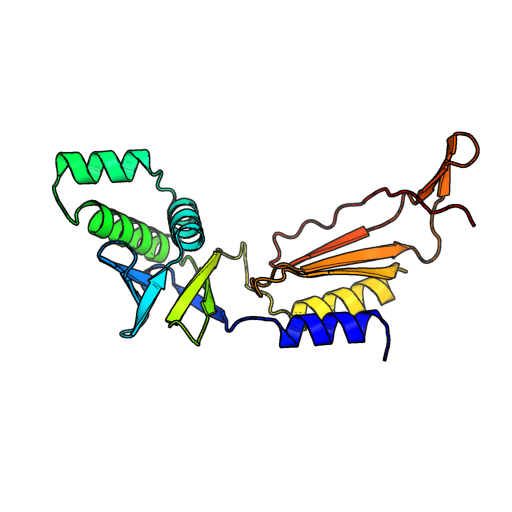137 -18.693 1.00 47.19 183 ILE A CA 1
ATOM 1448 C C . ILE A 1 183 ? 1.167 2.450 -19.445 1.00 47.19 183 ILE A C 1
ATOM 1450 O O . ILE A 1 183 ? 0.266 2.581 -20.275 1.00 47.19 183 ILE A O 1
ATOM 1454 N N . THR A 1 184 ? 1.991 3.430 -19.104 1.00 52.62 184 THR A N 1
ATOM 1455 C CA . THR A 1 184 ? 1.938 4.756 -19.717 1.00 52.62 184 THR A CA 1
ATOM 1456 C C . THR A 1 184 ? 3.246 4.972 -20.464 1.00 52.62 184 THR A C 1
ATOM 1458 O O . THR A 1 184 ? 4.318 4.760 -19.896 1.00 52.62 184 THR A O 1
ATOM 1461 N N . SER A 1 185 ? 3.158 5.374 -21.732 1.00 50.69 185 SER A N 1
ATOM 1462 C CA . SER A 1 185 ? 4.312 5.884 -22.476 1.00 50.69 185 SER A CA 1
ATOM 1463 C C . SER A 1 185 ? 4.827 7.136 -21.773 1.00 50.69 185 SER A C 1
ATOM 1465 O O . SER A 1 185 ? 4.029 7.999 -21.390 1.00 50.69 185 SER A O 1
ATOM 1467 N N . HIS A 1 186 ? 6.133 7.223 -21.555 1.00 55.31 186 HIS A N 1
ATOM 1468 C CA . HIS A 1 186 ? 6.723 8.354 -20.854 1.00 55.31 186 HIS A CA 1
ATOM 1469 C C . HIS A 1 186 ? 7.923 8.881 -21.623 1.00 55.31 186 HIS A C 1
ATOM 1471 O O . HIS A 1 186 ? 8.802 8.108 -22.000 1.00 55.31 186 HIS A O 1
ATOM 1477 N N . ASP A 1 187 ? 7.935 10.195 -21.813 1.00 54.09 187 ASP A N 1
ATOM 1478 C CA . ASP A 1 187 ? 9.029 10.911 -22.452 1.00 54.09 187 ASP A CA 1
ATOM 1479 C C . ASP A 1 187 ? 9.993 11.399 -21.364 1.00 54.09 187 ASP A C 1
ATOM 1481 O O . ASP A 1 187 ? 9.556 11.912 -20.327 1.00 54.09 187 ASP A O 1
ATOM 1485 N N . TRP A 1 188 ? 11.300 11.265 -21.578 1.00 64.25 188 TRP A N 1
ATOM 1486 C CA . TRP A 1 188 ? 12.304 11.853 -20.687 1.00 64.25 188 TRP A CA 1
ATOM 1487 C C . TRP A 1 188 ? 13.549 12.315 -21.431 1.00 64.25 188 TRP A C 1
ATOM 1489 O O . TRP A 1 188 ? 13.884 11.827 -22.508 1.00 64.25 188 TRP A O 1
ATOM 1499 N N . TYR A 1 189 ? 14.263 13.249 -20.809 1.00 46.56 189 TYR A N 1
ATOM 1500 C CA . TYR A 1 189 ? 15.531 13.765 -21.307 1.00 46.56 189 TYR A CA 1
ATOM 1501 C C . TYR A 1 189 ? 16.585 12.660 -21.393 1.00 46.56 189 TYR A C 1
ATOM 1503 O O . TYR A 1 189 ? 16.891 12.012 -20.389 1.00 46.56 189 TYR A O 1
ATOM 1511 N N . ALA A 1 190 ? 17.171 12.478 -22.570 1.00 45.66 190 ALA A N 1
ATOM 1512 C CA . ALA A 1 190 ? 18.428 11.769 -22.715 1.00 45.66 190 ALA A CA 1
ATOM 1513 C C . ALA A 1 190 ? 19.555 12.722 -22.278 1.00 45.66 190 ALA A C 1
ATOM 1515 O O . ALA A 1 190 ? 19.654 13.831 -22.807 1.00 45.66 190 ALA A O 1
ATOM 1516 N N . PRO A 1 191 ? 20.416 12.353 -21.315 1.00 39.66 191 PRO A N 1
ATOM 1517 C CA . PRO A 1 191 ? 21.637 13.109 -21.101 1.00 39.66 191 PRO A CA 1
ATOM 1518 C C . PRO A 1 191 ? 22.508 12.970 -22.353 1.00 39.66 191 PRO A C 1
ATOM 1520 O O . PRO A 1 191 ? 22.864 11.858 -22.743 1.00 39.66 191 PRO A O 1
ATOM 1523 N N . THR A 1 192 ? 22.817 14.100 -22.988 1.00 42.59 192 THR A N 1
ATOM 1524 C CA . THR A 1 192 ? 23.727 14.182 -24.135 1.00 42.59 192 THR A CA 1
ATOM 1525 C C . THR A 1 192 ? 25.084 13.578 -23.771 1.00 42.59 192 THR A C 1
ATOM 1527 O O . THR A 1 192 ? 25.642 13.911 -22.720 1.00 42.59 192 THR A O 1
ATOM 1530 N N . ALA A 1 193 ? 25.576 12.678 -24.625 1.00 40.44 193 ALA A N 1
ATOM 1531 C CA . ALA A 1 193 ? 26.890 12.043 -24.512 1.00 40.44 193 ALA A CA 1
ATOM 1532 C C . ALA A 1 193 ? 28.050 13.033 -24.705 1.00 40.44 193 ALA A C 1
ATOM 1534 O O . ALA A 1 193 ? 27.890 13.990 -25.496 1.00 40.44 193 ALA A O 1
#

Sequence (193 aa):
MTDFEIQAQQARERTLPHKTITLDRLRQIDDRLFDLDGMDVTLTPGAMDRLNTEIGISRSQLNVVKQASGDGADANFRNYMAMAQSITRQKEIVVVADPKTRTIVNLFAPQKQFITLDQFFDFVSIFMENAGYTFERMVSSDSGTLDNIVYMQNEHPTIDSFAPDEDTVTNGAFIRSPSNWAITSHDWYAPTA

pLDDT: mean 84.54, std 12.51, range [39.66, 96.81]

Secondary structure (DSSP, 8-state):
--HHHHHHHHHHHHPPPEEEEEGGGEEEEETTEEEETTEEEEEPHHHHHHHHHHHT--HHHHHHHHHHH-TTHHHHHHHHHHHHHHHHH--EEEEEEETTTTEEEEEE--SS-PPPHHHHHHHHHHHHHHHTEEEEEEEE-TT-SS-EEEEEEESS--EEEEETTEEEEEEEEEEEES-----EEEEEEEPP-

Foldseek 3Di:
DDPLVVVLVVLVVLAFDKDKDQLLQWADPADQWTHRPNDTAGEDPAAVVQLCVVLVHDPVNLVVQCVVPHHCSSRVVSSVSSVVCCVPPVWMKMFGADPVRSYGHHMHTDPPDFDDSVNVSVVVVVCCVVVQWDWDDKDHDSNSHFWIKTKIAHVDFDWDAPDVQWTKGQAIWMAIPPDPDDTDGDIDTDRDD

Radius of gyration: 21.07 Å; chains: 1; bounding box: 52×34×52 Å